Protein AF-A0A8S1VT69-F1 (afdb_monomer)

Structure (mmCIF, N/CA/C/O backbone):
data_AF-A0A8S1VT69-F1
#
_entry.id   AF-A0A8S1VT69-F1
#
loop_
_atom_site.group_PDB
_atom_site.id
_atom_site.type_symbol
_atom_site.label_atom_id
_atom_site.label_alt_id
_atom_site.label_comp_id
_atom_site.label_asym_id
_atom_site.label_entity_id
_atom_site.label_seq_id
_atom_site.pdbx_PDB_ins_code
_atom_site.Cartn_x
_atom_site.Cartn_y
_atom_site.Cartn_z
_atom_site.occupancy
_atom_site.B_iso_or_equiv
_atom_site.auth_seq_id
_atom_site.auth_comp_id
_atom_site.auth_asym_id
_atom_site.auth_atom_id
_atom_site.pdbx_PDB_model_num
ATOM 1 N N . MET A 1 1 ? -9.309 35.650 -23.465 1.00 49.53 1 MET A N 1
ATOM 2 C CA . MET A 1 1 ? -10.570 35.608 -22.697 1.00 49.53 1 MET A CA 1
ATOM 3 C C . MET A 1 1 ? -10.469 36.657 -21.612 1.00 49.53 1 MET A C 1
ATOM 5 O O . MET A 1 1 ? -9.577 36.572 -20.781 1.00 49.53 1 MET A O 1
ATOM 9 N N . GLN A 1 2 ? -11.273 37.707 -21.731 1.00 53.62 2 GLN A N 1
ATOM 10 C CA . GLN A 1 2 ? -11.258 38.875 -20.856 1.00 53.62 2 GLN A CA 1
ATOM 11 C C . GLN A 1 2 ? -11.990 38.485 -19.564 1.00 53.62 2 GLN A C 1
ATOM 13 O O . GLN A 1 2 ? -13.141 38.062 -19.629 1.00 53.62 2 GLN A O 1
ATOM 18 N N . SER A 1 3 ? -11.298 38.503 -18.423 1.00 68.88 3 SER A N 1
ATOM 19 C CA . SER A 1 3 ? -11.897 38.194 -17.122 1.00 68.88 3 SER A CA 1
ATOM 20 C C . SER A 1 3 ? -12.939 39.253 -16.775 1.00 68.88 3 SER A C 1
ATOM 22 O O . SER A 1 3 ? -12.642 40.445 -16.863 1.00 68.88 3 SER A O 1
ATOM 24 N N . ASP A 1 4 ? -14.138 38.812 -16.400 1.00 74.38 4 ASP A N 1
ATOM 25 C CA . ASP A 1 4 ? -15.255 39.676 -16.022 1.00 74.38 4 ASP A CA 1
ATOM 26 C C . ASP A 1 4 ? -14.852 40.607 -14.857 1.00 74.38 4 ASP A C 1
ATOM 28 O O . ASP A 1 4 ? -14.536 40.111 -13.770 1.00 74.38 4 ASP A O 1
ATOM 32 N N . PRO A 1 5 ? -14.838 41.941 -15.055 1.00 75.75 5 PRO A N 1
ATOM 33 C CA . PRO A 1 5 ? -14.415 42.899 -14.034 1.00 75.75 5 PRO A CA 1
ATOM 34 C C . PRO A 1 5 ? -15.350 42.964 -12.814 1.00 75.75 5 PRO A C 1
ATOM 36 O O . PRO A 1 5 ? -14.998 43.604 -11.820 1.00 75.75 5 PRO A O 1
ATOM 39 N N . TYR A 1 6 ? -16.509 42.297 -12.858 1.00 75.62 6 TYR A N 1
ATOM 40 C CA . TYR A 1 6 ? -17.492 42.277 -11.772 1.00 75.62 6 TYR A CA 1
ATOM 41 C C . TYR A 1 6 ? -17.544 40.956 -10.994 1.00 75.62 6 TYR A C 1
ATOM 43 O O . TYR A 1 6 ? -18.285 40.856 -10.016 1.00 75.62 6 TYR A O 1
ATOM 51 N N . ASN A 1 7 ? -16.717 39.967 -11.345 1.00 76.94 7 ASN A N 1
ATOM 52 C CA . ASN A 1 7 ? -16.632 38.710 -10.603 1.00 76.94 7 ASN A CA 1
ATOM 53 C C . ASN A 1 7 ? -15.674 38.831 -9.403 1.00 76.94 7 ASN A C 1
ATOM 55 O O . ASN A 1 7 ? -14.554 38.315 -9.419 1.00 76.94 7 ASN A O 1
ATOM 59 N N . TRP A 1 8 ? -16.102 39.562 -8.372 1.00 73.69 8 TRP A N 1
ATOM 60 C CA . TRP A 1 8 ? -15.349 39.695 -7.124 1.00 73.69 8 TRP A CA 1
ATOM 61 C C . TRP A 1 8 ? -15.726 38.557 -6.166 1.00 73.69 8 TRP A C 1
ATOM 63 O O . TRP A 1 8 ? -16.907 38.412 -5.837 1.00 73.69 8 TRP A O 1
ATOM 73 N N . PRO A 1 9 ? -14.762 37.746 -5.687 1.00 80.25 9 PRO A N 1
ATOM 74 C CA . PRO A 1 9 ? -15.046 36.750 -4.663 1.00 80.25 9 PRO A CA 1
ATOM 75 C C . PRO A 1 9 ? -15.514 37.447 -3.381 1.00 80.25 9 PRO A C 1
ATOM 77 O O . PRO A 1 9 ? -14.982 38.486 -2.988 1.00 80.25 9 PRO A O 1
ATOM 80 N N . PHE A 1 10 ? -16.524 36.871 -2.728 1.00 78.00 10 PHE A N 1
ATOM 81 C CA . PHE A 1 10 ? -17.069 37.409 -1.484 1.00 78.00 10 PHE A CA 1
ATOM 82 C C . PHE A 1 10 ? -15.959 37.457 -0.412 1.00 78.00 10 PHE A C 1
ATOM 84 O O . PHE A 1 10 ? -15.277 36.444 -0.228 1.00 78.00 10 PHE A O 1
ATOM 91 N N . PRO A 1 11 ? -15.746 38.592 0.284 1.00 78.38 11 PRO A N 1
ATOM 92 C CA . PRO A 1 11 ? -14.651 38.723 1.239 1.00 78.38 11 PRO A CA 1
ATOM 93 C C . PRO A 1 11 ? -14.808 37.720 2.382 1.00 78.38 11 PRO A C 1
ATOM 95 O O . PRO A 1 11 ? -15.898 37.547 2.940 1.00 78.38 11 PRO A O 1
ATOM 98 N N . ASN A 1 12 ? -13.710 37.062 2.750 1.00 73.00 12 ASN A N 1
ATOM 99 C CA . ASN A 1 12 ? -13.701 36.155 3.885 1.00 73.00 12 ASN A CA 1
ATOM 100 C C . ASN A 1 12 ? -13.681 36.951 5.193 1.00 73.00 12 ASN A C 1
ATOM 102 O O . ASN A 1 12 ? -13.249 38.099 5.257 1.00 73.00 12 ASN A O 1
ATOM 106 N N . ARG A 1 13 ? -14.103 36.318 6.292 1.00 61.75 13 ARG A N 1
ATOM 107 C CA . ARG A 1 13 ? -14.176 36.960 7.618 1.00 61.75 13 ARG A CA 1
ATOM 108 C C . ARG A 1 13 ? -12.842 37.570 8.090 1.00 61.75 13 ARG A C 1
ATOM 110 O O . ARG A 1 13 ? -12.859 38.482 8.908 1.00 61.75 13 ARG A O 1
ATOM 117 N N . ASN A 1 14 ? -11.715 37.077 7.574 1.00 66.81 14 ASN A N 1
ATOM 118 C CA . ASN A 1 14 ? -10.370 37.569 7.884 1.00 66.81 14 ASN A CA 1
ATOM 119 C C . ASN A 1 14 ? -9.983 38.838 7.102 1.00 66.81 14 ASN A C 1
ATOM 121 O O . ASN A 1 14 ? -9.060 39.527 7.523 1.00 66.81 14 ASN A O 1
ATOM 125 N N . ASP A 1 15 ? -10.688 39.158 6.013 1.00 70.44 15 ASP A N 1
ATOM 126 C CA . ASP A 1 15 ? -10.407 40.320 5.155 1.00 70.44 15 ASP A CA 1
ATOM 127 C C . ASP A 1 15 ? -11.040 41.614 5.711 1.00 70.44 15 ASP A C 1
ATOM 129 O O . ASP A 1 15 ? -10.711 42.721 5.291 1.00 70.44 15 ASP A O 1
ATOM 133 N N . LEU A 1 16 ? -11.943 41.491 6.693 1.00 69.31 16 LEU A N 1
ATOM 134 C CA . LEU A 1 16 ? -12.598 42.605 7.380 1.00 69.31 16 LEU A CA 1
ATOM 135 C C . LEU A 1 16 ? -11.858 42.929 8.688 1.00 69.31 16 LEU A C 1
ATOM 137 O O . LEU A 1 16 ? -11.901 42.169 9.655 1.00 69.31 16 LEU A O 1
ATOM 141 N N . MET A 1 17 ? -11.230 44.107 8.735 1.00 57.06 17 MET A N 1
ATOM 142 C CA . MET A 1 17 ? -10.296 44.577 9.779 1.00 57.06 17 MET A CA 1
ATOM 143 C C . MET A 1 17 ? -10.846 44.689 11.219 1.00 57.06 17 MET A C 1
ATOM 145 O O . MET A 1 17 ? -10.120 45.136 12.099 1.00 57.06 17 MET A O 1
ATOM 149 N N . ASN A 1 18 ? -12.091 44.292 11.504 1.00 55.59 18 ASN A N 1
ATOM 150 C CA . ASN A 1 18 ? -12.746 44.613 12.782 1.00 55.59 18 ASN A CA 1
ATOM 151 C C . ASN A 1 18 ? -13.389 43.443 13.545 1.00 55.59 18 ASN A C 1
ATOM 153 O O . ASN A 1 18 ? -14.049 43.681 14.553 1.00 55.59 18 ASN A O 1
ATOM 157 N N . LEU A 1 19 ? -13.216 42.183 13.121 1.00 51.88 19 LEU A N 1
ATOM 158 C CA . LEU A 1 19 ? -13.889 41.042 13.778 1.00 51.88 19 LEU A CA 1
ATOM 159 C C . LEU A 1 19 ? -12.962 39.905 14.238 1.00 51.88 19 LEU A C 1
ATOM 161 O O . LEU A 1 19 ? -13.448 38.886 14.729 1.00 51.88 19 LEU A O 1
ATOM 165 N N . SER A 1 20 ? -11.642 40.070 14.136 1.00 54.94 20 SER A N 1
ATOM 166 C CA . SER A 1 20 ? -10.654 39.064 14.558 1.00 54.94 20 SER A CA 1
ATOM 167 C C . SER A 1 20 ? -10.406 39.017 16.074 1.00 54.94 20 SER A C 1
ATOM 169 O O . SER A 1 20 ? -9.806 38.063 16.570 1.00 54.94 20 SER A O 1
ATOM 171 N N . THR A 1 21 ? -10.864 40.015 16.837 1.00 53.81 21 THR A N 1
ATOM 172 C CA . THR A 1 21 ? -10.503 40.172 18.259 1.00 53.81 21 THR A CA 1
ATOM 173 C C . THR A 1 21 ? -11.458 39.499 19.239 1.00 53.81 21 THR A C 1
ATOM 175 O O . THR A 1 21 ? -11.066 39.244 20.379 1.00 53.81 21 THR A O 1
ATOM 178 N N . ILE A 1 22 ? -12.671 39.119 18.826 1.00 54.84 22 ILE A N 1
ATOM 179 C CA . ILE A 1 22 ? -13.559 38.335 19.693 1.00 54.84 22 ILE A CA 1
ATOM 180 C C . ILE A 1 22 ? -13.190 36.862 19.533 1.00 54.84 22 ILE A C 1
ATOM 182 O O . ILE A 1 22 ? -13.802 36.111 18.772 1.00 54.84 22 ILE A O 1
ATOM 186 N N . LYS A 1 23 ? -12.153 36.436 2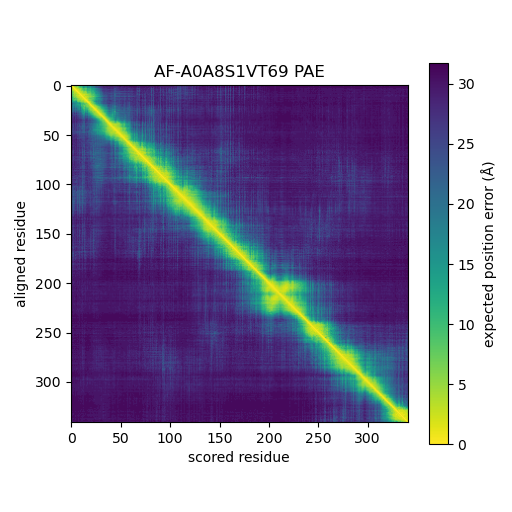0.260 1.00 56.31 23 LYS A N 1
ATOM 187 C CA . LYS A 1 23 ? -11.913 35.011 20.490 1.00 56.31 23 LYS A CA 1
ATOM 188 C C . LYS A 1 23 ? -13.195 34.447 21.102 1.00 56.31 23 LYS A C 1
ATOM 190 O O . LYS A 1 23 ? -13.594 34.885 22.179 1.00 56.31 23 LYS A O 1
ATOM 195 N N . ASN A 1 24 ? -13.826 33.481 20.434 1.00 56.91 24 ASN A N 1
ATOM 196 C CA . ASN A 1 24 ? -14.840 32.635 21.057 1.00 56.91 24 ASN A CA 1
ATOM 197 C C . ASN A 1 24 ? -14.152 31.879 22.199 1.00 56.91 24 ASN A C 1
ATOM 199 O O . ASN A 1 24 ? -13.629 30.781 22.009 1.00 56.91 24 ASN A O 1
ATOM 203 N N . GLN A 1 25 ? -14.094 32.489 23.381 1.00 58.78 25 GLN A N 1
ATOM 204 C CA . GLN A 1 25 ? -13.769 31.772 24.596 1.00 58.78 25 GLN A CA 1
ATOM 205 C C . GLN A 1 25 ? -14.898 30.764 24.769 1.00 58.78 25 GLN A C 1
ATOM 207 O O . GLN A 1 25 ? -16.045 31.143 25.012 1.00 58.78 25 GLN A O 1
ATOM 212 N N . LYS A 1 26 ? -14.593 29.478 24.571 1.00 49.69 26 LYS A N 1
ATOM 213 C CA . LYS A 1 26 ? -15.466 28.408 25.042 1.00 49.69 26 LYS A CA 1
ATOM 214 C C . LYS A 1 26 ? -15.621 28.643 26.539 1.00 49.69 26 LYS A C 1
ATOM 216 O O . LYS A 1 26 ? -14.689 28.398 27.296 1.00 49.69 26 LYS A O 1
ATOM 221 N N . ARG A 1 27 ? -16.759 29.203 26.948 1.00 51.38 27 ARG A N 1
ATOM 222 C CA . ARG A 1 27 ? -17.139 29.238 28.354 1.00 51.38 27 ARG A CA 1
ATOM 223 C C . ARG A 1 27 ? -17.420 27.794 28.719 1.00 51.38 27 ARG A C 1
ATOM 225 O O . ARG A 1 27 ? -18.430 27.232 28.304 1.00 51.38 27 ARG A O 1
ATOM 232 N N . GLU A 1 28 ? -16.472 27.171 29.397 1.00 46.59 28 GLU A N 1
ATOM 233 C CA . GLU A 1 28 ? -16.752 25.938 30.106 1.00 46.59 28 GLU A CA 1
ATOM 234 C C . GLU A 1 28 ? -17.804 26.296 31.156 1.00 46.59 28 GLU A C 1
ATOM 236 O O . GLU A 1 28 ? -17.577 27.146 32.017 1.00 46.59 28 GLU A O 1
ATOM 241 N N . PHE A 1 29 ? -19.003 25.730 31.026 1.00 48.06 29 PHE A N 1
ATOM 242 C CA . PHE A 1 29 ? -19.977 25.762 32.105 1.00 48.06 29 PHE A CA 1
ATOM 243 C C . PHE A 1 29 ? -19.403 24.895 33.222 1.00 48.06 29 PHE A C 1
ATOM 245 O O . PHE A 1 29 ? -19.555 23.675 33.220 1.00 48.06 29 PHE A O 1
ATOM 252 N N . ILE A 1 30 ? -18.673 25.526 34.138 1.00 45.22 30 ILE A N 1
ATOM 253 C CA . ILE A 1 30 ? -18.248 24.892 35.377 1.00 45.22 30 ILE A CA 1
ATOM 254 C C . ILE A 1 30 ? -19.516 24.755 36.218 1.00 45.22 30 ILE A C 1
ATOM 256 O O . ILE A 1 30 ? -19.990 25.716 36.822 1.00 45.22 30 ILE A O 1
ATOM 260 N N . TYR A 1 31 ? -20.108 23.564 36.204 1.00 48.59 31 TYR A N 1
ATOM 261 C CA . TYR A 1 31 ? -21.109 23.184 37.190 1.00 48.59 31 TYR A CA 1
ATOM 262 C C . TYR A 1 31 ? -20.384 22.955 38.517 1.00 48.59 31 TYR A C 1
ATOM 264 O O . TYR A 1 31 ? -20.009 21.833 38.854 1.00 48.59 31 TYR A O 1
ATOM 272 N N . ASP A 1 32 ? -20.150 24.034 39.263 1.00 49.72 32 ASP A N 1
ATOM 273 C CA . ASP A 1 32 ? -19.744 23.928 40.659 1.00 49.72 32 ASP A CA 1
ATOM 274 C C . ASP A 1 32 ? -20.925 23.336 41.442 1.00 49.72 32 ASP A C 1
ATOM 276 O O . ASP A 1 32 ? -21.882 24.030 41.786 1.00 49.72 32 ASP A O 1
ATOM 280 N N . ASN A 1 33 ? -20.847 22.038 41.749 1.00 51.94 33 ASN A N 1
ATOM 281 C CA . ASN A 1 33 ? -21.725 21.337 42.694 1.00 51.94 33 ASN A CA 1
ATOM 282 C C . ASN A 1 33 ? -21.449 21.782 44.145 1.00 51.94 33 ASN A C 1
ATOM 284 O O . ASN A 1 33 ? -21.290 20.962 45.049 1.00 51.94 33 ASN A O 1
ATOM 288 N N . ARG A 1 34 ? -21.358 23.090 44.394 1.00 55.81 34 ARG A N 1
ATOM 289 C CA . ARG A 1 34 ? -21.504 23.629 45.746 1.00 55.81 34 ARG A CA 1
ATOM 290 C C . ARG A 1 34 ? -22.994 23.758 45.997 1.00 55.81 34 ARG A C 1
ATOM 292 O O . ARG A 1 34 ? -23.717 24.206 45.114 1.00 55.81 34 ARG A O 1
ATOM 299 N N . ALA A 1 35 ? -23.448 23.334 47.172 1.00 55.41 35 ALA A N 1
ATOM 300 C CA . ALA A 1 35 ? -24.828 23.491 47.605 1.00 55.41 35 ALA A CA 1
ATOM 301 C C . ALA A 1 35 ? -25.246 24.961 47.435 1.00 55.41 35 ALA A C 1
ATOM 303 O O . ALA A 1 35 ? -24.900 25.814 48.250 1.00 55.41 35 ALA A O 1
ATOM 304 N N . GLN A 1 36 ? -25.931 25.260 46.331 1.00 52.91 36 GLN A N 1
ATOM 305 C CA . GLN A 1 36 ? -26.477 26.576 46.054 1.00 52.91 36 GLN A CA 1
ATOM 306 C C . GLN A 1 36 ? -27.591 26.779 47.074 1.00 52.91 36 GLN A C 1
ATOM 308 O O . GLN A 1 36 ? -28.691 26.245 46.933 1.00 52.91 36 GLN A O 1
ATOM 313 N N . SER A 1 37 ? -27.289 27.516 48.142 1.00 62.31 37 SER A N 1
ATOM 314 C CA . SER A 1 37 ? -28.333 28.176 48.912 1.00 62.31 37 SER A CA 1
ATOM 315 C C . SER A 1 37 ? -29.174 28.959 47.907 1.00 62.31 37 SER A C 1
ATOM 317 O O . SER A 1 37 ? -28.629 29.757 47.144 1.00 62.31 37 SER A O 1
ATOM 319 N N . THR A 1 38 ? -30.487 28.728 47.873 1.00 61.31 38 THR A N 1
ATOM 320 C CA . THR A 1 38 ? -31.406 29.316 46.878 1.00 61.31 38 THR A CA 1
ATOM 321 C C . THR A 1 38 ? -31.469 30.845 46.937 1.00 61.31 38 THR A C 1
ATOM 323 O O . THR A 1 38 ? -32.144 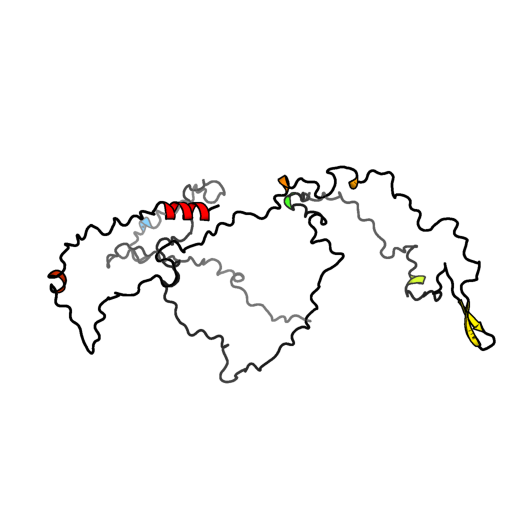31.456 46.116 1.00 61.31 38 THR A O 1
ATOM 326 N N . MET A 1 39 ? -30.766 31.460 47.893 1.00 67.25 39 MET A N 1
ATOM 327 C CA . MET A 1 39 ? -30.658 32.901 48.116 1.00 67.25 39 MET A CA 1
ATOM 328 C C . MET A 1 39 ? -29.248 33.466 47.877 1.00 67.25 39 MET A C 1
ATOM 330 O O . MET A 1 39 ? -29.012 34.635 48.177 1.00 67.25 39 MET A O 1
ATOM 334 N N . SER A 1 40 ? -28.302 32.677 47.353 1.00 68.69 40 SER A N 1
ATOM 335 C CA . SER A 1 40 ? -26.971 33.186 46.999 1.00 68.69 40 SER A CA 1
ATOM 336 C C . SER A 1 40 ? -26.977 33.864 45.627 1.00 68.69 40 SER A C 1
ATOM 338 O O . SER A 1 40 ? -27.510 33.341 44.651 1.00 68.69 40 SER A O 1
ATOM 340 N N . ILE A 1 41 ? -26.348 35.036 45.555 1.00 71.62 41 ILE A N 1
ATOM 341 C CA . ILE A 1 41 ? -26.203 35.844 44.335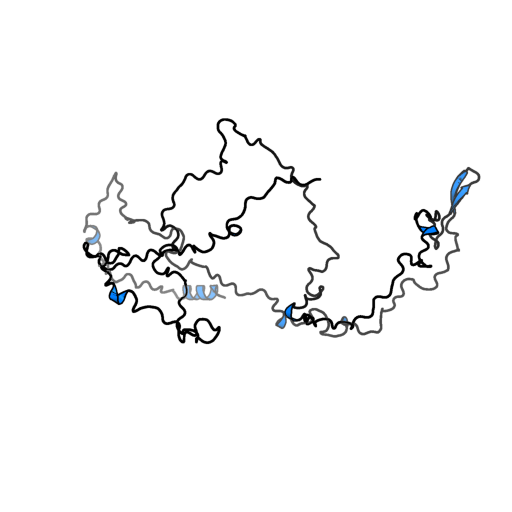 1.00 71.62 41 ILE A CA 1
ATOM 342 C C . ILE A 1 41 ? -24.836 35.565 43.663 1.00 71.62 41 ILE A C 1
ATOM 344 O O . ILE A 1 41 ? -24.529 36.096 42.599 1.00 71.62 41 ILE A O 1
ATOM 348 N N . GLU A 1 42 ? -24.009 34.692 44.254 1.00 72.00 42 GLU A N 1
ATOM 349 C CA . GLU A 1 42 ? -22.619 34.425 43.846 1.00 72.00 42 GLU A CA 1
ATOM 350 C C . GLU A 1 42 ? -22.474 33.867 42.418 1.00 72.00 42 GLU A C 1
ATOM 352 O O . GLU A 1 42 ? -21.420 34.024 41.807 1.00 72.00 42 GLU A O 1
ATOM 357 N N . GLY A 1 43 ? -23.525 33.257 41.859 1.00 65.06 43 GLY A N 1
ATOM 358 C CA . GLY A 1 43 ? -23.541 32.726 40.489 1.00 65.06 43 GLY A CA 1
ATOM 359 C C . GLY A 1 43 ? -23.937 33.727 39.396 1.00 65.06 43 GLY A C 1
ATOM 360 O O . GLY A 1 43 ? -23.931 33.366 38.219 1.00 65.06 43 GLY A O 1
ATOM 361 N N . ILE A 1 44 ? -24.304 34.965 39.748 1.00 71.38 44 ILE A N 1
ATOM 362 C CA . ILE A 1 44 ? -24.744 35.991 38.792 1.00 71.38 44 ILE A CA 1
ATOM 363 C C . ILE A 1 44 ? -23.667 37.075 38.708 1.00 71.38 44 ILE A C 1
ATOM 365 O O . ILE A 1 44 ? -23.520 37.910 39.606 1.00 71.38 44 ILE A O 1
ATOM 369 N N . ASP A 1 45 ? -22.905 37.068 37.613 1.00 61.06 45 ASP A N 1
ATOM 370 C CA . ASP A 1 45 ? -21.838 38.045 37.400 1.00 61.06 45 ASP A CA 1
ATOM 371 C C . ASP A 1 45 ? -22.396 39.480 37.424 1.00 61.06 45 ASP A C 1
ATOM 373 O O . ASP A 1 45 ? -23.331 39.824 36.701 1.00 61.06 45 ASP A O 1
ATOM 377 N N . GLY A 1 46 ? -21.840 40.313 38.306 1.00 69.25 46 GLY A N 1
ATOM 378 C CA . GLY A 1 46 ? -22.256 41.704 38.509 1.00 69.25 46 GLY A CA 1
ATOM 379 C C . GLY A 1 46 ? -23.380 41.940 39.526 1.00 69.25 46 GLY A C 1
ATOM 380 O O . GLY A 1 46 ? -23.611 43.095 39.872 1.00 69.25 46 GLY A O 1
ATOM 381 N N . ALA A 1 47 ? -24.034 40.899 40.049 1.00 75.00 47 ALA A N 1
ATOM 382 C CA . ALA A 1 47 ? -25.127 41.063 41.014 1.00 75.00 47 ALA A CA 1
ATOM 383 C C . ALA A 1 47 ? -24.657 41.144 42.482 1.00 75.00 47 ALA A C 1
ATOM 385 O O . ALA A 1 47 ? -25.387 41.640 43.340 1.00 75.00 47 ALA A O 1
ATOM 386 N N . ALA A 1 48 ? -23.422 40.723 42.780 1.00 73.31 48 ALA A N 1
ATOM 387 C CA . ALA A 1 48 ? -22.816 40.929 44.093 1.00 73.31 48 ALA A CA 1
ATOM 388 C C . ALA A 1 48 ? -22.392 42.404 44.289 1.00 73.31 48 ALA A C 1
ATOM 390 O O . ALA A 1 48 ? -21.793 42.994 43.381 1.00 73.31 48 ALA A O 1
ATOM 391 N N . PRO A 1 49 ? -22.638 43.014 45.466 1.00 72.25 49 PRO A N 1
ATOM 392 C CA . PRO A 1 49 ? -22.230 44.386 45.746 1.00 72.25 49 PRO A CA 1
ATOM 393 C C . PRO A 1 49 ? -20.700 44.496 45.756 1.00 72.25 49 PRO A C 1
ATOM 395 O O . PRO A 1 49 ? -20.024 44.079 46.694 1.00 72.25 49 PRO A O 1
ATOM 398 N N . LYS A 1 50 ? -20.133 45.078 44.695 1.00 66.00 50 LYS A N 1
ATOM 399 C CA . LYS A 1 50 ? -18.700 45.382 44.620 1.00 66.00 50 LYS A CA 1
ATOM 400 C C . LYS A 1 50 ? -18.443 46.706 45.338 1.00 66.00 50 LYS A C 1
ATOM 402 O O . LYS A 1 50 ? -18.923 47.759 44.918 1.00 66.00 50 LYS A O 1
A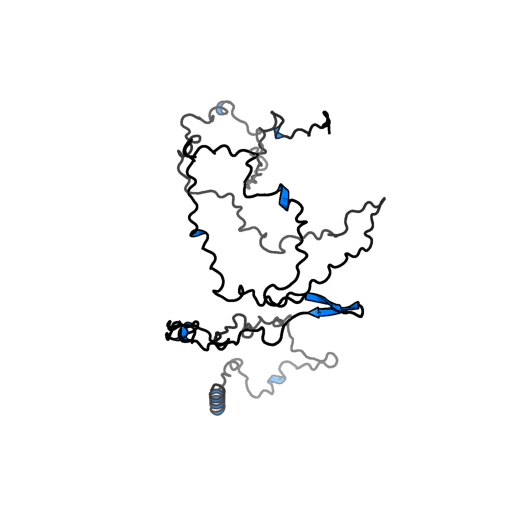TOM 407 N N . LEU A 1 51 ? -17.667 46.668 46.419 1.00 74.50 51 LEU A N 1
ATOM 408 C CA . LEU A 1 51 ? -17.198 47.873 47.099 1.00 74.50 51 LEU A CA 1
ATOM 409 C C . LEU A 1 51 ? -16.274 48.656 46.146 1.00 74.50 51 LEU A C 1
ATOM 411 O O . LEU A 1 51 ? -15.134 48.255 45.909 1.00 74.50 51 LEU A O 1
ATOM 415 N N . LYS A 1 52 ? -16.759 49.790 45.618 1.00 68.38 52 LYS A N 1
ATOM 416 C CA . LYS A 1 52 ? -16.032 50.678 44.685 1.00 68.38 52 LYS A CA 1
ATOM 417 C C . LYS A 1 52 ? -14.560 50.964 45.052 1.00 68.38 52 LYS A C 1
ATOM 419 O O . LYS A 1 52 ? -13.747 50.948 44.129 1.00 68.38 52 LYS A O 1
ATOM 424 N N . PRO A 1 53 ? -14.159 51.184 46.325 1.00 70.81 53 PRO A N 1
ATOM 425 C CA . PRO A 1 53 ? -12.749 51.446 46.640 1.00 70.81 53 PRO A CA 1
ATOM 426 C C . PRO A 1 53 ? -11.805 50.264 46.352 1.00 70.81 53 PRO A C 1
ATOM 428 O O . PRO A 1 53 ? -10.630 50.489 46.084 1.00 70.81 53 PRO A O 1
ATOM 431 N N . TYR A 1 54 ? -12.298 49.022 46.327 1.00 66.12 54 TYR A N 1
ATOM 432 C CA . TYR A 1 54 ? -11.482 47.830 46.048 1.00 66.12 54 TYR A CA 1
ATOM 433 C C . TYR A 1 54 ? -11.436 47.451 44.563 1.00 66.12 54 TYR A C 1
ATOM 435 O O . TYR A 1 54 ? -10.665 46.578 44.172 1.00 66.12 54 TYR A O 1
ATOM 443 N N . GLN A 1 55 ? -12.207 48.138 43.713 1.00 63.34 55 GLN A N 1
ATOM 444 C CA . GLN A 1 55 ? -12.288 47.869 42.273 1.00 63.34 55 GLN A CA 1
ATOM 445 C C . GLN A 1 55 ? -10.951 48.095 41.541 1.00 63.34 55 GLN A C 1
ATOM 447 O O . GLN A 1 55 ? -10.747 47.565 40.452 1.00 63.34 55 GLN A O 1
ATOM 452 N N . TYR A 1 56 ? -10.029 48.854 42.146 1.00 63.34 56 TYR A N 1
ATOM 453 C CA . TYR A 1 56 ? -8.760 49.258 41.534 1.00 63.34 56 TYR A CA 1
ATOM 454 C C . TYR A 1 56 ? -7.512 48.872 42.339 1.00 63.34 56 TYR A C 1
ATOM 456 O O . TYR A 1 56 ? -6.414 49.259 41.946 1.00 63.34 56 TYR A O 1
ATOM 464 N N . ILE A 1 57 ? -7.665 48.123 43.437 1.00 62.88 57 ILE A N 1
ATOM 465 C CA . ILE A 1 57 ? -6.542 47.689 44.288 1.00 62.88 57 ILE A CA 1
ATOM 466 C C . ILE A 1 57 ? -5.863 46.439 43.701 1.00 62.88 57 ILE A C 1
ATOM 468 O O . ILE A 1 57 ? -4.644 46.325 43.748 1.00 62.88 57 ILE A O 1
ATOM 472 N N . ASN A 1 58 ? -6.627 45.568 43.035 1.00 62.22 58 ASN A N 1
ATOM 473 C CA . ASN A 1 58 ? -6.120 44.359 42.376 1.00 62.22 58 ASN A CA 1
ATOM 474 C C . ASN A 1 58 ? -5.850 44.580 40.879 1.00 62.22 58 ASN A C 1
ATOM 476 O O . ASN A 1 58 ? -6.278 43.788 40.041 1.00 62.22 58 ASN A O 1
ATOM 480 N N . LYS A 1 59 ? -5.179 45.675 40.509 1.00 69.44 59 LYS A N 1
ATOM 481 C CA . LYS A 1 59 ? -4.605 45.755 39.159 1.00 69.44 59 LYS A CA 1
ATOM 482 C C . LYS A 1 59 ? -3.381 44.847 39.134 1.00 69.44 59 LYS A C 1
ATOM 484 O O . LYS A 1 59 ? -2.521 44.981 40.002 1.00 69.44 59 LYS A O 1
ATOM 489 N N . GLU A 1 60 ? -3.307 43.935 38.167 1.00 68.56 60 GLU A N 1
ATOM 490 C CA . GLU A 1 60 ? -2.091 43.148 37.953 1.00 68.56 60 GLU A CA 1
ATOM 491 C C . GLU A 1 60 ? -0.911 44.116 37.790 1.00 68.56 60 GLU A C 1
ATOM 493 O O . GLU A 1 60 ? -0.916 44.983 36.915 1.00 68.56 60 GLU A O 1
ATOM 498 N N . GLN A 1 61 ? 0.073 44.024 38.685 1.00 66.44 61 GLN A N 1
ATOM 499 C CA . GLN A 1 61 ? 1.311 44.775 38.542 1.00 66.44 61 GLN A CA 1
ATOM 500 C C . GLN A 1 61 ? 2.167 44.043 37.508 1.00 66.44 61 GLN A C 1
ATOM 502 O O . GLN A 1 61 ? 2.575 42.905 37.718 1.00 66.44 61 GLN A O 1
ATOM 507 N N . PHE A 1 62 ? 2.410 44.686 36.368 1.00 68.25 62 PHE A N 1
ATOM 508 C CA . PHE A 1 62 ? 3.253 44.142 35.295 1.00 68.25 62 PHE A CA 1
ATOM 509 C C . PHE A 1 62 ? 4.749 44.384 35.534 1.00 68.25 62 PHE A C 1
ATOM 511 O O . PHE A 1 62 ? 5.587 43.934 34.758 1.00 68.25 62 PHE A O 1
ATOM 518 N N . CYS A 1 63 ? 5.095 45.089 36.609 1.00 67.31 63 CYS A N 1
ATOM 519 C CA . CYS A 1 63 ? 6.474 45.299 37.015 1.00 67.31 63 CYS A CA 1
ATOM 520 C C . CYS A 1 63 ? 7.072 43.952 37.452 1.00 67.31 63 CYS A C 1
ATOM 522 O O . CYS A 1 63 ? 6.561 43.332 38.382 1.00 67.31 63 CYS A O 1
ATOM 524 N N . ASN A 1 64 ? 8.159 43.524 36.806 1.00 65.88 64 ASN A N 1
ATOM 525 C CA . ASN A 1 64 ? 8.906 42.291 37.099 1.00 65.88 64 ASN A CA 1
ATOM 526 C C . ASN A 1 64 ? 8.216 40.961 36.722 1.00 65.88 64 ASN A C 1
ATOM 528 O O . ASN A 1 64 ? 8.554 39.930 37.302 1.00 65.88 64 ASN A O 1
ATOM 532 N N . ARG A 1 65 ? 7.284 40.944 35.756 1.00 73.44 65 ARG A N 1
ATOM 533 C CA . ARG A 1 65 ? 6.887 39.679 35.107 1.00 73.44 65 ARG A CA 1
ATOM 534 C C . ARG A 1 65 ? 7.959 39.256 34.109 1.00 73.44 65 ARG A C 1
ATOM 536 O O . ARG A 1 65 ? 8.478 40.080 33.370 1.00 73.44 65 ARG A O 1
ATOM 543 N N . ASP A 1 66 ? 8.253 37.967 34.101 1.00 77.69 66 ASP A N 1
ATOM 544 C CA . ASP A 1 66 ? 9.192 37.298 33.201 1.00 77.69 66 ASP A CA 1
ATOM 545 C C . ASP A 1 66 ? 8.474 36.362 32.204 1.00 77.69 66 ASP A C 1
ATOM 547 O O . ASP A 1 66 ? 9.103 35.591 31.479 1.00 77.69 66 ASP A O 1
ATOM 551 N N . ASP A 1 67 ? 7.137 36.419 32.188 1.00 74.94 67 ASP A N 1
ATOM 552 C CA . ASP A 1 67 ? 6.210 35.606 31.389 1.00 74.94 67 ASP A CA 1
ATOM 553 C C . ASP A 1 67 ? 6.372 35.798 29.872 1.00 74.94 67 ASP A C 1
ATOM 555 O O . ASP A 1 67 ? 5.993 34.917 29.099 1.00 74.94 67 ASP A O 1
ATOM 559 N N . ASP A 1 68 ? 6.886 36.950 29.450 1.00 73.25 68 ASP A N 1
ATOM 560 C CA . ASP A 1 68 ? 7.059 37.378 28.062 1.00 73.25 68 ASP A CA 1
ATOM 561 C C . ASP A 1 68 ? 8.446 37.046 27.487 1.00 73.25 68 ASP A C 1
ATOM 563 O O . ASP A 1 68 ? 8.642 37.123 26.272 1.00 73.25 68 ASP A O 1
ATOM 567 N N . ILE A 1 69 ? 9.393 36.617 28.327 1.00 78.25 69 ILE A N 1
ATOM 568 C CA . ILE A 1 69 ? 10.739 36.228 27.906 1.00 78.25 69 ILE A CA 1
ATOM 569 C C . ILE A 1 69 ? 10.804 34.694 27.782 1.00 78.25 69 ILE A C 1
ATOM 571 O O . ILE A 1 69 ? 10.685 33.970 28.779 1.00 78.25 69 ILE A O 1
ATOM 575 N N . PRO A 1 70 ? 11.004 34.148 26.568 1.00 75.75 70 PRO A N 1
ATOM 576 C CA . PRO A 1 70 ? 11.043 32.706 26.366 1.00 75.75 70 PRO A CA 1
ATOM 577 C C . PRO A 1 70 ? 12.237 32.084 27.102 1.00 75.75 70 PRO A C 1
ATOM 579 O O . PRO A 1 70 ? 13.388 32.415 26.836 1.00 75.75 70 PRO A O 1
ATOM 582 N N . GLY A 1 71 ? 11.959 31.134 28.000 1.00 80.25 71 GLY A N 1
ATOM 583 C CA . GLY A 1 71 ? 12.979 30.364 28.724 1.00 80.25 71 GLY A C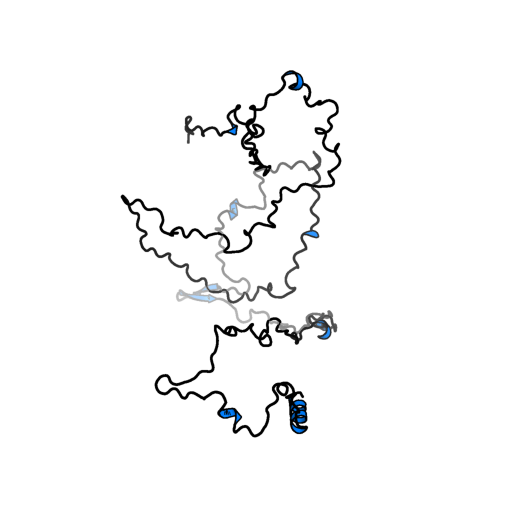A 1
ATOM 584 C C . GLY A 1 71 ? 13.277 30.833 30.151 1.00 80.25 71 GLY A C 1
ATOM 585 O O . GLY A 1 71 ? 14.005 30.133 30.850 1.00 80.25 71 GLY A O 1
ATOM 586 N N . THR A 1 72 ? 12.692 31.942 30.615 1.00 84.31 72 THR A N 1
ATOM 587 C CA . THR A 1 72 ? 12.934 32.454 31.979 1.00 84.31 72 THR A CA 1
ATOM 588 C C . THR A 1 72 ? 12.243 31.617 33.054 1.00 84.31 72 THR A C 1
ATOM 590 O O . THR A 1 72 ? 12.784 31.414 34.140 1.00 84.31 72 THR A O 1
ATOM 593 N N . LYS A 1 73 ? 11.082 31.032 32.732 1.00 77.31 73 LYS A N 1
ATOM 594 C CA . LYS A 1 73 ? 10.341 30.169 33.658 1.00 77.31 73 LYS A CA 1
ATOM 595 C C . LYS A 1 73 ? 10.800 28.719 33.579 1.00 77.31 73 LYS A C 1
ATOM 597 O O . LYS A 1 73 ? 10.840 28.113 32.506 1.00 77.31 73 LYS A O 1
ATOM 602 N N . SER A 1 74 ? 11.072 28.129 34.741 1.00 80.88 74 SER A N 1
ATOM 603 C CA . SER A 1 74 ? 11.298 26.691 34.860 1.00 80.88 74 SER A CA 1
ATOM 604 C C . SER A 1 74 ? 10.037 25.915 34.462 1.00 80.88 74 SER A C 1
ATOM 606 O O . SER A 1 74 ? 8.903 26.372 34.623 1.00 80.88 74 SER A O 1
ATOM 608 N N . ARG A 1 75 ? 10.219 24.717 33.895 1.00 75.81 75 ARG A N 1
ATOM 609 C CA . ARG A 1 75 ? 9.081 23.872 33.507 1.00 75.81 75 ARG A CA 1
ATOM 610 C C . ARG A 1 75 ? 8.358 23.407 34.780 1.00 75.81 75 ARG A C 1
ATOM 612 O O . ARG A 1 75 ? 9.029 22.858 35.654 1.00 75.81 75 ARG A O 1
ATOM 619 N N . PRO A 1 76 ? 7.024 23.555 34.888 1.00 77.06 76 PRO A N 1
ATOM 620 C CA . PRO A 1 76 ? 6.294 23.074 36.054 1.00 77.06 76 PRO A CA 1
ATOM 621 C C . PRO A 1 76 ? 6.445 21.553 36.185 1.00 77.06 76 PRO A C 1
ATOM 623 O O . PRO A 1 76 ? 6.394 20.827 35.186 1.00 77.06 76 PRO A O 1
ATOM 626 N N . LEU A 1 77 ? 6.632 21.079 37.422 1.00 83.88 77 LEU A N 1
ATOM 627 C CA . LEU A 1 77 ? 6.805 19.656 37.739 1.00 83.88 77 LEU A CA 1
ATOM 628 C C . LEU A 1 77 ? 5.572 18.837 37.329 1.00 83.88 77 LEU A C 1
ATOM 630 O O . LEU A 1 77 ? 5.694 17.761 36.748 1.00 83.88 77 LEU A O 1
ATOM 634 N N . ILE A 1 78 ? 4.384 19.382 37.596 1.00 80.00 78 ILE A N 1
ATOM 635 C CA . ILE A 1 78 ? 3.100 18.775 37.254 1.00 80.00 78 ILE A CA 1
ATOM 636 C C . ILE A 1 78 ? 2.618 19.400 35.948 1.00 80.00 78 ILE A C 1
ATOM 638 O O . ILE A 1 78 ? 2.321 20.593 35.880 1.00 80.00 78 ILE A O 1
ATOM 642 N N . ARG A 1 79 ? 2.550 18.589 34.892 1.00 79.06 79 ARG A N 1
ATOM 643 C CA . ARG A 1 79 ? 1.974 18.998 33.610 1.00 79.06 79 ARG A CA 1
ATOM 644 C C . ARG A 1 79 ? 0.509 18.602 33.598 1.00 79.06 79 ARG A C 1
ATOM 646 O O . ARG A 1 79 ? 0.201 17.421 33.465 1.00 79.06 79 ARG A O 1
ATOM 653 N N . TYR A 1 80 ? -0.382 19.578 33.711 1.00 75.31 80 TYR A N 1
ATOM 654 C CA . TYR A 1 80 ? -1.797 19.349 33.450 1.00 75.31 80 TYR A CA 1
ATOM 655 C C . TYR A 1 80 ? -1.955 18.972 31.977 1.00 75.31 80 TYR A C 1
ATOM 657 O O . TYR A 1 80 ? -1.662 19.761 31.079 1.00 75.31 80 TYR A O 1
ATOM 665 N N . THR A 1 81 ? -2.337 17.727 31.715 1.00 77.00 81 THR A N 1
ATOM 666 C CA . THR A 1 81 ? -2.705 17.293 30.371 1.00 77.00 81 THR A CA 1
ATOM 667 C C . THR A 1 81 ? -4.189 17.561 30.177 1.00 77.00 81 THR A C 1
ATOM 669 O O . THR A 1 81 ? -4.978 17.122 31.007 1.00 77.00 81 THR A O 1
ATOM 672 N N . ASN A 1 82 ? -4.585 18.170 29.058 1.00 77.00 82 ASN A N 1
ATOM 673 C CA . ASN A 1 82 ? -5.993 18.298 28.646 1.00 77.00 82 ASN A CA 1
ATOM 674 C C . ASN A 1 82 ? -6.597 16.948 28.198 1.00 77.00 82 ASN A C 1
ATOM 676 O O . ASN A 1 82 ? -7.335 16.876 27.216 1.00 77.00 82 ASN A O 1
ATOM 680 N N . ARG A 1 83 ? -6.229 15.847 28.858 1.00 79.31 83 ARG A N 1
ATOM 681 C CA . ARG A 1 83 ? -6.828 14.535 28.639 1.00 79.31 83 ARG A CA 1
ATOM 682 C C . ARG A 1 83 ? -8.071 14.468 29.519 1.00 79.31 83 ARG A C 1
ATOM 684 O O . ARG A 1 83 ? -7.963 14.658 30.725 1.00 79.31 83 ARG A O 1
ATOM 691 N N . SER A 1 84 ? -9.227 14.219 28.911 1.00 77.81 84 SER A N 1
ATOM 692 C CA . SER A 1 84 ? -10.460 13.992 29.661 1.00 77.81 84 SER A CA 1
ATOM 693 C C . SER A 1 84 ? -10.312 12.751 30.543 1.00 77.81 84 SER A C 1
ATOM 695 O O . SER A 1 84 ? -9.753 11.737 30.111 1.00 77.81 84 SER A O 1
ATOM 697 N N . ASP A 1 85 ? -10.786 12.842 31.783 1.00 79.69 85 ASP A N 1
ATOM 698 C CA . ASP A 1 85 ? -10.881 11.684 32.662 1.00 79.69 85 ASP A CA 1
ATOM 699 C C . ASP A 1 85 ? -12.110 10.860 32.266 1.00 79.69 85 ASP A C 1
ATOM 701 O O . ASP A 1 85 ? -13.252 11.283 32.445 1.00 79.69 85 ASP A O 1
ATOM 705 N N . ASN A 1 86 ? -11.859 9.697 31.671 1.00 81.31 86 ASN A N 1
ATOM 706 C CA . ASN A 1 86 ? -12.901 8.795 31.193 1.00 81.31 86 ASN A CA 1
ATOM 707 C C . ASN A 1 86 ? -13.082 7.581 32.125 1.00 81.31 86 ASN A C 1
ATOM 709 O O . ASN A 1 86 ? -13.769 6.643 31.739 1.00 81.31 86 ASN A O 1
ATOM 713 N N . GLN A 1 87 ? -12.489 7.561 33.331 1.00 82.44 87 GLN A N 1
ATOM 714 C CA . GLN A 1 87 ? -12.535 6.392 34.231 1.00 82.44 87 GLN A CA 1
ATOM 715 C C . GLN A 1 87 ? -13.952 5.988 34.672 1.00 82.44 87 GLN A C 1
ATOM 717 O O . GLN A 1 87 ? -14.185 4.824 34.984 1.00 82.44 87 GLN A O 1
ATOM 722 N N . LEU A 1 88 ? -14.893 6.936 34.694 1.00 83.56 88 LEU A N 1
ATOM 723 C CA . LEU A 1 88 ? -16.296 6.715 35.073 1.00 83.56 88 LEU A CA 1
ATOM 724 C C . LEU A 1 88 ? -17.265 6.807 33.880 1.00 83.56 88 LEU A C 1
ATOM 726 O O . LEU A 1 88 ? -18.481 6.770 34.067 1.00 83.56 88 LEU A O 1
ATOM 730 N N . MET A 1 89 ? -16.751 6.966 32.657 1.00 83.62 89 MET A N 1
ATOM 731 C CA . MET A 1 89 ? -17.568 7.017 31.444 1.00 83.62 89 MET A CA 1
ATOM 732 C C . MET A 1 89 ? -17.842 5.592 30.955 1.00 83.62 89 MET A C 1
ATOM 734 O O . MET A 1 89 ? -16.951 4.758 30.934 1.00 83.62 89 MET A O 1
ATOM 738 N N . ILE A 1 90 ? -19.070 5.328 30.513 1.00 86.81 90 ILE A N 1
ATOM 739 C CA . ILE A 1 90 ? -19.510 4.023 29.975 1.00 86.81 90 ILE A CA 1
ATOM 740 C C . ILE A 1 90 ? -19.364 3.934 28.447 1.00 86.81 90 ILE A C 1
ATOM 742 O O . ILE A 1 90 ? -20.029 3.127 27.793 1.00 86.81 90 ILE A O 1
ATOM 746 N N . ASP A 1 91 ? -18.549 4.821 27.874 1.00 79.31 91 ASP A N 1
ATOM 747 C CA . ASP A 1 91 ? -18.432 5.071 26.433 1.00 79.31 91 ASP A CA 1
ATOM 748 C C . ASP A 1 91 ? -17.638 3.987 25.696 1.00 79.31 91 ASP A C 1
ATOM 750 O O . ASP A 1 91 ? -17.796 3.804 24.489 1.00 79.31 91 ASP A O 1
ATOM 754 N N . ASP A 1 92 ? -16.800 3.260 26.427 1.00 79.69 92 ASP A N 1
ATOM 755 C CA . ASP A 1 92 ? -16.001 2.124 25.979 1.00 79.69 92 ASP A CA 1
ATOM 756 C C . ASP A 1 92 ? -16.788 0.799 25.962 1.00 79.69 92 ASP A C 1
ATOM 758 O O . ASP A 1 92 ? -16.386 -0.158 25.296 1.00 79.69 92 ASP A O 1
ATOM 762 N N . ILE A 1 93 ? -17.942 0.738 26.632 1.00 82.38 93 ILE A N 1
ATOM 763 C CA . ILE A 1 93 ? -18.792 -0.452 26.667 1.00 82.38 93 ILE A CA 1
ATOM 764 C C . ILE A 1 93 ? -19.807 -0.386 25.520 1.00 82.38 93 ILE A C 1
ATOM 766 O O . ILE A 1 93 ? -20.782 0.368 25.532 1.00 82.38 93 ILE A O 1
ATOM 770 N N . LYS A 1 94 ? -19.614 -1.230 24.504 1.00 81.75 94 LYS A N 1
ATOM 771 C CA . LYS A 1 94 ? -20.536 -1.314 23.363 1.00 81.75 94 LYS A CA 1
ATOM 772 C C . LYS A 1 94 ? -21.948 -1.703 23.829 1.00 81.75 94 LYS A C 1
ATOM 774 O O . LYS A 1 94 ? -22.147 -2.783 24.372 1.00 81.75 94 LYS A O 1
ATOM 779 N N . GLY A 1 95 ? -22.934 -0.855 23.531 1.00 83.06 95 GLY A N 1
ATOM 780 C CA . GLY A 1 95 ? -24.358 -1.122 23.785 1.00 83.06 95 GLY A CA 1
ATOM 781 C C . GLY A 1 95 ? -24.934 -0.500 25.062 1.00 83.06 95 GLY A C 1
ATOM 782 O O . GLY A 1 95 ? -26.125 -0.654 25.306 1.00 83.06 95 GLY A O 1
ATOM 783 N N . THR A 1 96 ? -24.138 0.228 25.850 1.00 85.88 96 THR A N 1
ATOM 784 C CA . THR A 1 96 ? -24.623 0.969 27.034 1.00 85.88 96 THR A CA 1
ATOM 785 C C . THR A 1 96 ? -25.421 2.216 26.674 1.00 85.88 96 THR A C 1
ATOM 787 O O . THR A 1 96 ? -26.341 2.598 27.394 1.00 85.88 96 THR A O 1
ATOM 790 N N . ARG A 1 97 ? -25.091 2.854 25.545 1.00 79.81 97 ARG A N 1
ATOM 791 C CA . ARG A 1 97 ? -25.840 3.997 25.020 1.00 79.81 97 ARG A CA 1
ATOM 792 C C . ARG A 1 97 ? -27.019 3.514 24.169 1.00 79.81 97 ARG A C 1
ATOM 794 O O . ARG A 1 97 ? -26.828 2.619 23.339 1.00 79.81 97 ARG A O 1
ATOM 801 N N . PRO A 1 98 ? -28.212 4.123 24.305 1.00 80.94 98 PRO A N 1
ATOM 802 C CA . PRO A 1 98 ? -29.345 3.800 23.451 1.00 80.94 98 PRO A CA 1
ATOM 803 C C . PRO A 1 98 ? -28.975 4.090 21.995 1.00 80.94 98 PRO A C 1
ATOM 805 O O . PRO A 1 98 ? -28.709 5.232 21.611 1.00 80.94 98 PRO A O 1
ATOM 808 N N . GLN A 1 99 ? -28.945 3.046 21.171 1.00 74.50 99 GLN A N 1
ATOM 809 C CA . GLN A 1 99 ? -28.834 3.214 19.731 1.00 74.50 99 GLN A CA 1
ATOM 810 C C . GLN A 1 99 ? -30.177 3.731 19.238 1.00 74.50 99 GLN A C 1
ATOM 812 O O . GLN A 1 99 ? -31.164 3.000 19.212 1.00 74.50 99 GLN A O 1
ATOM 817 N N . ILE A 1 100 ? -30.237 5.011 18.880 1.00 78.62 100 ILE A N 1
ATOM 818 C CA . ILE A 1 100 ? -31.422 5.550 18.227 1.00 78.62 100 ILE A CA 1
ATOM 819 C C . ILE A 1 100 ? -31.579 4.803 16.895 1.00 78.62 100 ILE A C 1
ATOM 821 O O . ILE A 1 100 ? -30.833 5.056 15.947 1.00 78.62 100 ILE A O 1
ATOM 825 N N . CYS A 1 101 ? -32.560 3.900 16.818 1.00 72.75 101 CYS A N 1
ATOM 826 C CA . CYS A 1 101 ? -33.017 3.267 15.582 1.00 72.75 101 CYS A CA 1
ATOM 827 C C . CYS A 1 101 ? -33.742 4.304 14.714 1.00 72.75 101 CYS A C 1
ATOM 829 O O . CYS A 1 101 ? -34.954 4.252 14.520 1.00 72.75 101 CYS A O 1
ATOM 831 N N . LYS A 1 102 ? -33.008 5.299 14.213 1.00 77.81 102 LYS A N 1
ATOM 832 C CA . LYS A 1 102 ? -33.499 6.152 13.132 1.00 77.81 102 LYS A CA 1
ATOM 833 C C . LYS A 1 102 ? -33.657 5.271 11.900 1.00 77.81 102 LYS A C 1
ATOM 835 O O . LYS A 1 102 ? -32.789 4.450 11.613 1.00 77.81 102 LYS A O 1
ATOM 840 N N . PHE A 1 103 ? -34.757 5.450 11.179 1.00 77.56 103 PHE A N 1
ATOM 841 C CA . PHE A 1 103 ? -34.957 4.840 9.872 1.00 77.56 103 PHE A CA 1
ATOM 842 C C . PHE A 1 103 ? -33.834 5.309 8.938 1.00 77.56 103 PHE A C 1
ATOM 844 O O . PHE A 1 103 ? -33.838 6.438 8.453 1.00 77.56 103 PHE A O 1
ATOM 851 N N . GLN A 1 104 ? -32.819 4.465 8.762 1.00 76.69 104 GLN A N 1
ATOM 852 C CA . GLN A 1 104 ? -31.726 4.694 7.830 1.00 76.69 104 GLN A CA 1
ATOM 853 C C . GLN A 1 104 ? -32.132 4.065 6.504 1.00 76.69 104 GLN A C 1
ATOM 855 O O . GLN A 1 104 ? -32.285 2.848 6.410 1.00 76.69 104 GLN A O 1
ATOM 860 N N . THR A 1 105 ? -32.337 4.890 5.480 1.00 81.50 105 THR A N 1
ATOM 861 C CA . THR A 1 105 ? -32.536 4.389 4.119 1.00 81.50 105 THR A CA 1
ATOM 862 C C . THR A 1 105 ? -31.372 4.782 3.246 1.00 81.50 105 THR A C 1
ATOM 864 O O . THR A 1 105 ? -30.891 5.907 3.315 1.00 81.50 105 THR A O 1
ATOM 867 N N . ASN A 1 106 ? -30.986 3.870 2.361 1.00 80.94 106 ASN A N 1
ATOM 868 C CA . ASN A 1 106 ? -30.057 4.160 1.272 1.00 80.94 106 ASN A CA 1
ATOM 869 C C . ASN A 1 106 ? -30.772 4.822 0.078 1.00 80.94 106 ASN A C 1
ATOM 871 O O . ASN A 1 106 ? -30.193 4.944 -1.003 1.00 80.94 106 ASN A O 1
ATOM 875 N N . ARG A 1 107 ? -32.053 5.194 0.238 1.00 77.06 107 ARG A N 1
ATOM 876 C CA . ARG A 1 107 ? -32.814 5.902 -0.790 1.00 77.06 107 ARG A CA 1
ATOM 877 C C . ARG A 1 107 ? -32.300 7.334 -0.819 1.00 77.06 107 ARG A C 1
ATOM 879 O O . ARG A 1 107 ? -32.293 8.010 0.205 1.00 77.06 107 ARG A O 1
ATOM 886 N N . GLN A 1 108 ? -31.847 7.772 -1.986 1.00 78.75 108 GLN A N 1
ATOM 887 C CA . GLN A 1 108 ? -31.500 9.173 -2.182 1.00 78.75 108 GLN A CA 1
ATOM 888 C C . GLN A 1 108 ? -32.772 10.022 -2.020 1.00 78.75 108 GLN A C 1
ATOM 890 O O . GLN A 1 108 ? -33.848 9.549 -2.404 1.00 78.75 108 GLN A O 1
ATOM 895 N N . PRO A 1 109 ? -32.682 11.234 -1.450 1.00 80.94 109 PRO A N 1
ATOM 896 C CA . PRO A 1 109 ? -33.783 12.188 -1.488 1.00 80.94 109 PRO A CA 1
ATOM 897 C C . PRO A 1 109 ? -34.198 12.414 -2.947 1.00 80.94 109 PRO A C 1
ATOM 899 O O . PRO A 1 109 ? -33.350 12.723 -3.782 1.00 80.94 109 PRO A O 1
ATOM 902 N N . ILE A 1 110 ? -35.475 12.203 -3.263 1.00 84.38 110 ILE A N 1
ATOM 903 C CA . ILE A 1 110 ? -36.037 12.397 -4.604 1.00 84.38 110 ILE A CA 1
ATOM 904 C C . ILE A 1 110 ? -37.180 13.398 -4.482 1.00 84.38 110 ILE A C 1
ATOM 906 O O . ILE A 1 110 ? -37.999 13.281 -3.568 1.00 84.38 110 ILE A O 1
ATOM 910 N N . ASP A 1 111 ? -37.214 14.367 -5.393 1.00 85.56 111 ASP A N 1
ATOM 911 C CA . ASP A 1 111 ? -38.331 15.295 -5.522 1.00 85.56 111 ASP A CA 1
ATOM 912 C C . ASP A 1 111 ? -39.581 14.523 -5.988 1.00 85.56 111 ASP A C 1
ATOM 914 O O . ASP A 1 111 ? -39.538 13.873 -7.037 1.00 85.56 111 ASP A O 1
ATOM 918 N N . PRO A 1 112 ? -40.689 14.529 -5.223 1.00 84.00 112 PRO A N 1
ATOM 919 C CA . PRO A 1 112 ? -41.913 13.845 -5.626 1.00 84.00 112 PRO A CA 1
ATOM 920 C C . PRO A 1 112 ? -42.575 14.454 -6.870 1.00 84.00 112 PRO A C 1
ATOM 922 O O . PRO A 1 112 ? -43.364 13.760 -7.510 1.00 84.00 112 PRO A O 1
ATOM 925 N N . LEU A 1 113 ? -42.289 15.717 -7.207 1.00 88.88 113 LEU A N 1
ATOM 926 C CA . LEU A 1 113 ? -42.834 16.374 -8.398 1.00 88.88 113 LEU A CA 1
ATOM 927 C C . LEU A 1 113 ? -42.082 15.962 -9.670 1.00 88.88 113 LEU A C 1
ATOM 929 O O . LEU A 1 113 ? -42.693 15.865 -10.732 1.00 88.88 113 LEU A O 1
ATOM 933 N N . GLU A 1 114 ? -40.788 15.655 -9.551 1.00 88.06 114 GLU A N 1
ATOM 934 C CA . GLU A 1 114 ? -39.919 15.263 -10.665 1.00 88.06 114 GLU A CA 1
ATOM 935 C C . GLU A 1 114 ? -39.013 14.075 -10.278 1.00 88.06 114 GLU A C 1
ATOM 937 O O . GLU A 1 114 ? -37.808 14.231 -10.050 1.00 88.06 114 GLU A O 1
ATOM 942 N N . PRO A 1 115 ? -39.560 12.846 -10.177 1.00 86.94 115 PRO A N 1
ATOM 943 C CA . PRO A 1 115 ? -38.772 11.704 -9.744 1.00 86.94 115 PRO A CA 1
ATOM 944 C C . PRO A 1 115 ? -37.784 11.239 -10.823 1.00 86.94 115 PRO A C 1
ATOM 946 O O . PRO A 1 115 ? -38.171 10.789 -11.902 1.00 86.94 115 PRO A O 1
ATOM 949 N N . ILE A 1 116 ? -36.488 11.256 -10.499 1.00 85.06 116 ILE A N 1
ATOM 950 C CA . ILE A 1 116 ? -35.428 10.705 -11.356 1.00 85.06 116 ILE A CA 1
ATOM 951 C C . ILE A 1 116 ? -35.215 9.227 -11.004 1.00 85.06 116 ILE A C 1
ATOM 953 O O . ILE A 1 116 ? -34.537 8.881 -10.031 1.00 85.06 116 ILE A O 1
ATOM 957 N N . TYR A 1 117 ? -35.805 8.334 -11.797 1.00 85.06 117 TYR A N 1
ATOM 958 C CA . TYR A 1 117 ? -35.647 6.890 -11.626 1.00 85.06 117 TYR A CA 1
ATOM 959 C C . TYR A 1 117 ? -34.293 6.400 -12.156 1.00 85.06 117 TYR A C 1
ATOM 961 O O . TYR A 1 117 ? -33.874 6.745 -13.260 1.00 85.06 117 TYR A O 1
ATOM 969 N N . LYS A 1 118 ? -33.619 5.532 -11.392 1.00 81.81 118 LYS A N 1
ATOM 970 C CA . LYS A 1 118 ? -32.433 4.812 -11.874 1.00 81.81 118 LYS A CA 1
ATOM 971 C C . LYS A 1 118 ? -32.872 3.690 -12.812 1.00 81.81 118 LYS A C 1
ATOM 973 O O . LYS A 1 118 ? -33.513 2.736 -12.375 1.00 81.81 118 LYS A O 1
ATOM 978 N N . ILE A 1 119 ? -32.520 3.812 -14.085 1.00 88.00 119 ILE A N 1
ATOM 979 C CA . ILE A 1 119 ? -32.742 2.778 -15.099 1.00 88.00 119 ILE A CA 1
ATOM 980 C C . ILE A 1 119 ? -31.710 1.658 -14.873 1.00 88.00 119 ILE A C 1
ATOM 982 O O . ILE A 1 119 ? -30.573 1.963 -14.501 1.00 88.00 119 ILE A O 1
ATOM 986 N N . PRO A 1 120 ? -32.061 0.373 -15.063 1.00 87.75 120 PRO A N 1
ATOM 987 C CA . PRO A 1 120 ? -31.077 -0.702 -15.054 1.00 87.75 120 PRO A CA 1
ATOM 988 C C . PRO A 1 120 ? -30.021 -0.455 -16.139 1.00 87.75 120 PRO A C 1
ATOM 990 O O . PRO A 1 120 ? -30.316 -0.490 -17.331 1.00 87.75 120 PRO A O 1
ATOM 993 N N . SER A 1 121 ? -28.787 -0.204 -15.714 1.00 92.25 121 SER A N 1
ATOM 994 C CA . SER A 1 121 ? -27.609 -0.117 -16.572 1.00 92.25 121 SER A CA 1
ATOM 995 C C . SER A 1 121 ? -26.679 -1.281 -16.257 1.00 92.25 121 SER A C 1
ATOM 997 O O . SER A 1 121 ? -26.560 -1.683 -15.099 1.00 92.25 121 SER A O 1
ATOM 999 N N . TYR A 1 122 ? -26.002 -1.808 -17.272 1.00 90.75 122 TYR A N 1
ATOM 1000 C CA . TYR A 1 122 ? -24.907 -2.749 -17.073 1.00 90.75 122 TYR A CA 1
ATOM 1001 C C . TYR A 1 122 ? -23.612 -2.080 -17.529 1.00 90.75 122 TYR A C 1
ATOM 1003 O O . TYR A 1 122 ? -23.575 -1.441 -18.580 1.00 90.75 122 TYR A O 1
ATOM 1011 N N . GLU A 1 123 ? -22.565 -2.198 -16.720 1.00 89.38 123 GLU A N 1
ATOM 1012 C CA . GLU A 1 123 ? -21.217 -1.837 -17.141 1.00 89.38 123 GLU A CA 1
ATOM 1013 C C . GLU A 1 123 ? -20.614 -3.045 -17.853 1.00 89.38 123 GLU A C 1
ATOM 1015 O O . GLU A 1 123 ? -20.673 -4.173 -17.354 1.00 89.38 123 GLU A O 1
ATOM 1020 N N . GLN A 1 124 ? -20.072 -2.826 -19.051 1.00 89.06 124 GLN A N 1
ATOM 1021 C CA . GLN A 1 124 ? -19.364 -3.872 -19.770 1.00 89.06 124 GLN A CA 1
ATOM 1022 C C . GLN A 1 124 ? -18.148 -4.290 -18.946 1.00 89.06 124 GLN A C 1
ATOM 1024 O O . GLN A 1 124 ? -17.243 -3.490 -18.725 1.00 89.06 124 GLN A O 1
ATOM 1029 N N . ALA A 1 125 ? -18.139 -5.544 -18.487 1.00 87.69 125 ALA A N 1
ATOM 1030 C CA . ALA A 1 125 ? -16.989 -6.096 -17.793 1.00 87.69 125 ALA A CA 1
ATOM 1031 C C . ALA A 1 125 ? -15.765 -6.023 -18.711 1.00 87.69 125 ALA A C 1
ATOM 1033 O O . ALA A 1 125 ? -15.840 -6.397 -19.888 1.00 87.69 125 ALA A O 1
ATOM 1034 N N . GLU A 1 126 ? -14.648 -5.543 -18.170 1.00 89.44 126 GLU A N 1
ATOM 1035 C CA . GLU A 1 126 ? -13.382 -5.558 -18.889 1.00 89.44 126 GLU A CA 1
ATOM 1036 C C . GLU A 1 126 ? -13.050 -7.003 -19.305 1.00 89.44 126 GLU A C 1
ATOM 1038 O O . GLU A 1 126 ? -13.289 -7.941 -18.531 1.00 89.44 126 GLU A O 1
ATOM 1043 N N . PRO A 1 127 ? -12.535 -7.222 -20.529 1.00 88.94 127 PRO A N 1
ATOM 1044 C CA . PRO A 1 127 ? -12.132 -8.552 -20.959 1.00 88.94 127 PRO A CA 1
ATOM 1045 C C . PRO A 1 127 ? -11.108 -9.122 -19.973 1.00 88.94 127 PRO A C 1
ATOM 1047 O O . PRO A 1 127 ? -10.188 -8.426 -19.541 1.00 88.94 127 PRO A O 1
ATOM 1050 N N . TYR A 1 128 ? -11.265 -10.398 -19.607 1.00 85.00 128 TYR A N 1
ATOM 1051 C CA . TYR A 1 128 ? -10.336 -11.063 -18.698 1.00 85.00 128 TYR A CA 1
ATOM 1052 C C . TYR A 1 128 ? -8.942 -11.087 -19.326 1.00 85.00 128 TYR A C 1
ATOM 1054 O O . TYR A 1 128 ? -8.686 -11.839 -20.269 1.00 85.00 128 TYR A O 1
ATOM 1062 N N . ASN A 1 129 ? -8.037 -10.265 -18.798 1.00 87.25 129 ASN A N 1
ATOM 1063 C CA . ASN A 1 129 ? -6.635 -10.328 -19.174 1.00 87.25 129 ASN A CA 1
ATOM 1064 C C . ASN A 1 129 ? -6.102 -11.712 -18.771 1.00 87.25 129 ASN A C 1
ATOM 1066 O O . ASN A 1 129 ? -6.261 -12.104 -17.608 1.00 87.25 129 ASN A O 1
ATOM 1070 N N . PRO A 1 130 ? -5.506 -12.480 -19.702 1.00 88.25 130 PRO A N 1
ATOM 1071 C CA . PRO A 1 130 ? -5.041 -13.826 -19.409 1.00 88.25 130 PRO A CA 1
ATOM 1072 C C . PRO A 1 130 ? -4.073 -13.794 -18.229 1.00 88.25 130 PRO A C 1
ATOM 1074 O O . PRO A 1 130 ? -3.170 -12.957 -18.161 1.00 88.25 130 PRO A O 1
ATOM 1077 N N . LYS A 1 131 ? -4.265 -14.720 -17.284 1.00 82.69 131 LYS A N 1
ATOM 1078 C CA . LYS A 1 1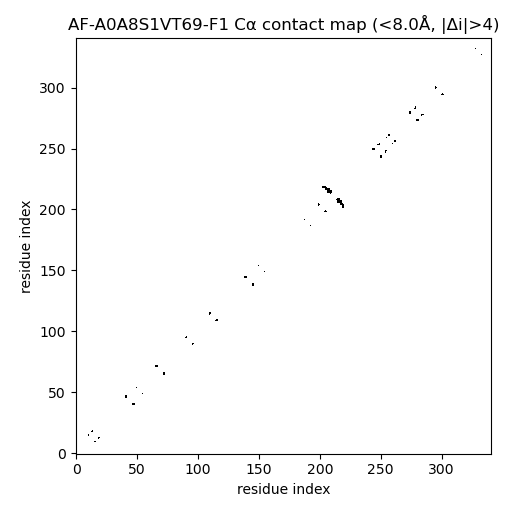31 ? -3.394 -14.833 -16.118 1.00 82.69 131 LYS A CA 1
ATOM 1079 C C . LYS A 1 131 ? -1.980 -15.146 -16.593 1.00 82.69 131 LYS A C 1
ATOM 1081 O O . LYS A 1 131 ? -1.731 -16.203 -17.167 1.00 82.69 131 LYS A O 1
ATOM 1086 N N . PHE A 1 132 ? -1.058 -14.232 -16.329 1.00 80.38 132 PHE A N 1
ATOM 1087 C CA . PHE A 1 132 ? 0.362 -14.451 -16.540 1.00 80.38 132 PHE A CA 1
ATOM 1088 C C . PHE A 1 132 ? 0.821 -15.667 -15.717 1.00 80.38 132 PHE A C 1
ATOM 1090 O O . PHE A 1 132 ? 0.718 -15.660 -14.491 1.00 80.38 132 PHE A O 1
ATOM 1097 N N . ILE A 1 133 ? 1.242 -16.743 -16.392 1.00 77.44 133 ILE A N 1
ATOM 1098 C CA . ILE A 1 133 ? 1.516 -18.043 -15.750 1.00 77.44 133 ILE A CA 1
ATOM 1099 C C . ILE A 1 133 ? 2.890 -18.039 -15.071 1.00 77.44 133 ILE A C 1
ATOM 1101 O O . ILE A 1 133 ? 3.014 -18.554 -13.964 1.00 77.44 133 ILE A O 1
ATOM 1105 N N . ARG A 1 134 ? 3.910 -17.482 -15.732 1.00 72.25 134 ARG A N 1
ATOM 1106 C CA . ARG A 1 134 ? 5.263 -17.238 -15.206 1.00 72.25 134 ARG A CA 1
ATOM 1107 C C . ARG A 1 134 ? 6.114 -16.575 -16.280 1.00 72.25 134 ARG A C 1
ATOM 1109 O O . ARG A 1 134 ? 5.959 -16.890 -17.459 1.00 72.25 134 ARG A O 1
ATOM 1116 N N . ASP A 1 135 ? 7.053 -15.745 -15.853 1.00 78.06 135 ASP A N 1
ATOM 1117 C CA . ASP A 1 135 ? 8.153 -15.315 -16.706 1.00 78.06 135 ASP A CA 1
ATOM 1118 C C . ASP A 1 135 ? 9.297 -16.313 -16.526 1.00 78.06 135 ASP A C 1
ATOM 1120 O O . ASP A 1 135 ? 9.798 -16.474 -15.417 1.00 78.06 135 ASP A O 1
ATOM 1124 N N . SER A 1 136 ? 9.718 -17.014 -17.576 1.00 79.19 136 SER A N 1
ATOM 1125 C CA . SER A 1 136 ? 10.855 -17.944 -17.471 1.00 79.19 136 SER A CA 1
ATOM 1126 C C . SER A 1 136 ? 12.202 -17.238 -17.290 1.00 79.19 136 SER A C 1
ATOM 1128 O O . SER A 1 136 ? 13.179 -17.892 -16.940 1.00 79.19 136 SER A O 1
ATOM 1130 N N . TYR A 1 137 ? 12.257 -15.925 -17.531 1.00 79.75 137 TYR A N 1
ATOM 1131 C CA . TYR A 1 137 ? 13.468 -15.115 -17.387 1.00 79.75 137 TYR A CA 1
ATOM 1132 C C . TYR A 1 137 ? 13.473 -14.245 -16.130 1.00 79.75 137 TYR A C 1
ATOM 1134 O O . TYR A 1 137 ? 14.511 -13.677 -15.788 1.00 79.75 137 TYR A O 1
ATOM 1142 N N . ASN A 1 138 ? 12.340 -14.132 -15.433 1.00 81.25 138 ASN A N 1
ATOM 1143 C CA . ASN A 1 138 ? 12.291 -13.372 -14.200 1.00 81.25 138 ASN A CA 1
ATOM 1144 C C . ASN A 1 138 ? 12.787 -14.238 -13.043 1.00 81.25 138 ASN A C 1
ATOM 1146 O O . ASN A 1 138 ? 12.137 -15.198 -12.653 1.00 81.25 138 ASN A O 1
ATOM 1150 N N . VAL A 1 139 ? 13.938 -13.864 -12.500 1.00 83.00 139 VAL A N 1
ATOM 1151 C CA . VAL A 1 139 ? 14.579 -14.517 -11.355 1.00 83.00 139 VAL A CA 1
ATOM 1152 C C . VAL A 1 139 ? 14.304 -13.790 -10.036 1.00 83.00 139 VAL A C 1
ATOM 1154 O O . VAL A 1 139 ? 14.959 -14.081 -9.042 1.00 83.00 139 VAL A O 1
ATOM 1157 N N . THR A 1 140 ? 13.367 -12.831 -9.989 1.00 80.06 140 THR A N 1
ATOM 1158 C CA . THR A 1 140 ? 13.048 -12.068 -8.762 1.00 80.06 140 THR A CA 1
ATOM 1159 C C . THR A 1 140 ? 12.548 -12.922 -7.600 1.00 80.06 140 THR A C 1
ATOM 1161 O O . THR A 1 140 ? 12.640 -12.489 -6.457 1.00 80.06 140 THR A O 1
ATOM 1164 N N . ASP A 1 141 ? 11.972 -14.087 -7.885 1.00 74.44 141 ASP A N 1
ATOM 1165 C CA . ASP A 1 141 ? 11.465 -15.050 -6.904 1.00 74.44 141 ASP A CA 1
ATOM 1166 C C . ASP A 1 141 ? 12.557 -15.969 -6.332 1.00 74.44 141 ASP A C 1
ATOM 1168 O O . ASP A 1 141 ? 12.323 -16.663 -5.344 1.00 74.44 141 ASP A O 1
ATOM 1172 N N . ILE A 1 142 ? 13.758 -15.954 -6.914 1.00 78.19 142 ILE A N 1
ATOM 1173 C CA . ILE A 1 142 ? 14.911 -16.696 -6.414 1.00 78.19 142 ILE A CA 1
ATOM 1174 C C . ILE A 1 142 ? 15.645 -15.826 -5.391 1.00 78.19 142 ILE A C 1
ATOM 1176 O O . ILE A 1 142 ? 16.172 -14.760 -5.713 1.00 78.19 142 ILE A O 1
ATOM 1180 N N . GLU A 1 143 ? 15.707 -16.279 -4.140 1.00 82.75 143 GLU A N 1
ATOM 1181 C CA . GLU A 1 143 ? 16.437 -15.565 -3.091 1.00 82.75 143 GLU A CA 1
ATOM 1182 C C . GLU A 1 143 ? 17.921 -15.384 -3.472 1.00 82.75 143 GLU A C 1
ATOM 1184 O O . GLU A 1 143 ? 18.615 -16.336 -3.826 1.00 82.75 143 GLU A O 1
ATOM 1189 N N . GLY A 1 144 ? 18.420 -14.145 -3.400 1.00 83.75 144 GLY A N 1
ATOM 1190 C CA . GLY A 1 144 ? 19.833 -13.812 -3.636 1.00 83.75 144 GLY A CA 1
ATOM 1191 C C . GLY A 1 144 ? 20.221 -13.461 -5.078 1.00 83.75 144 GLY A C 1
ATOM 1192 O O . GLY A 1 144 ? 21.357 -13.048 -5.300 1.00 83.75 144 GLY A O 1
ATOM 1193 N N . THR A 1 145 ? 19.311 -13.558 -6.051 1.00 83.56 145 THR A N 1
ATOM 1194 C CA . THR A 1 145 ? 19.565 -13.113 -7.441 1.00 83.56 145 THR A CA 1
ATOM 1195 C C . THR A 1 145 ? 19.403 -11.603 -7.617 1.00 83.56 145 THR A C 1
ATOM 1197 O O . THR A 1 145 ? 19.995 -11.017 -8.523 1.00 83.56 145 THR A O 1
ATOM 1200 N N . GLN A 1 146 ? 18.619 -10.962 -6.745 1.00 81.94 146 GLN A N 1
ATOM 1201 C CA . GLN A 1 146 ? 18.429 -9.515 -6.726 1.00 81.94 146 GLN A CA 1
ATOM 1202 C C . GLN A 1 146 ? 19.400 -8.851 -5.743 1.00 81.94 146 GLN A C 1
ATOM 1204 O O . GLN A 1 146 ? 19.627 -9.379 -4.648 1.00 81.94 146 GLN A O 1
ATOM 1209 N N . PRO A 1 147 ? 19.949 -7.668 -6.081 1.00 80.56 147 PRO A N 1
ATOM 1210 C CA . PRO A 1 147 ? 20.716 -6.890 -5.123 1.00 80.56 147 PRO A CA 1
ATOM 1211 C C . PRO A 1 147 ? 19.823 -6.547 -3.927 1.00 80.56 147 PRO A C 1
ATOM 1213 O O . PRO A 1 147 ? 18.697 -6.069 -4.088 1.00 80.56 147 PRO A O 1
ATOM 1216 N N . SER A 1 148 ? 20.322 -6.784 -2.713 1.00 77.88 148 SER A N 1
ATOM 1217 C CA . SER A 1 148 ? 19.594 -6.393 -1.511 1.00 77.88 148 SER A CA 1
ATOM 1218 C C . SER A 1 148 ? 19.387 -4.879 -1.520 1.00 77.88 148 SER A C 1
ATOM 1220 O O . SER A 1 148 ? 20.295 -4.102 -1.833 1.00 77.88 148 SER A O 1
ATOM 1222 N N . ILE A 1 149 ? 18.163 -4.443 -1.216 1.00 78.25 149 ILE A N 1
ATOM 1223 C CA . ILE A 1 149 ? 17.842 -3.018 -1.152 1.00 78.25 149 ILE A CA 1
ATOM 1224 C C . ILE A 1 149 ? 18.774 -2.397 -0.111 1.00 78.25 149 ILE A C 1
ATOM 1226 O O . ILE A 1 149 ? 18.689 -2.713 1.078 1.00 78.25 149 ILE A O 1
ATOM 1230 N N . ILE A 1 150 ? 19.677 -1.521 -0.561 1.00 77.56 150 ILE A N 1
ATOM 1231 C CA . ILE A 1 150 ? 20.603 -0.812 0.322 1.00 77.56 150 ILE A CA 1
ATOM 1232 C C . ILE A 1 150 ? 19.765 -0.105 1.384 1.00 77.56 150 ILE A C 1
ATOM 1234 O O . ILE A 1 150 ? 18.901 0.714 1.052 1.00 77.56 150 ILE A O 1
ATOM 1238 N N . ASN A 1 151 ? 20.023 -0.427 2.654 1.00 77.88 151 ASN A N 1
ATOM 1239 C CA . ASN A 1 151 ? 19.302 0.141 3.785 1.00 77.88 151 ASN A CA 1
ATOM 1240 C C . ASN A 1 151 ? 19.271 1.676 3.644 1.00 77.88 151 ASN A C 1
ATOM 1242 O O . ASN A 1 151 ? 20.337 2.295 3.577 1.00 77.88 151 ASN A O 1
ATOM 1246 N N . PRO A 1 152 ? 18.088 2.315 3.599 1.00 72.44 152 PRO A N 1
ATOM 1247 C CA . PRO A 1 152 ? 17.981 3.755 3.380 1.00 72.44 152 PRO A CA 1
ATOM 1248 C C . PRO A 1 152 ? 18.715 4.576 4.449 1.00 72.44 152 PRO A C 1
ATOM 1250 O O . PRO A 1 152 ? 19.110 5.702 4.172 1.00 72.44 152 PRO A O 1
ATOM 1253 N N . ARG A 1 153 ? 18.977 4.005 5.635 1.00 72.25 153 ARG A N 1
ATOM 1254 C CA . ARG A 1 153 ? 19.790 4.630 6.694 1.00 72.25 153 ARG A CA 1
ATOM 1255 C C . ARG A 1 153 ? 21.293 4.650 6.398 1.00 72.25 153 ARG A C 1
ATOM 1257 O O . ARG A 1 153 ? 22.006 5.452 6.986 1.00 72.25 153 ARG A O 1
ATOM 1264 N N . LEU A 1 154 ? 21.776 3.779 5.510 1.00 73.25 154 LEU A N 1
ATOM 1265 C CA . LEU A 1 154 ? 23.171 3.755 5.051 1.00 73.25 154 LEU A CA 1
ATOM 1266 C C . LEU A 1 154 ? 23.412 4.708 3.874 1.00 73.25 154 LEU A C 1
ATOM 1268 O O . LEU A 1 154 ? 24.563 4.985 3.537 1.00 73.25 154 LEU A O 1
ATOM 1272 N N . LYS A 1 155 ? 22.347 5.241 3.258 1.00 75.94 155 LYS A N 1
ATOM 1273 C CA . LYS A 1 155 ? 22.469 6.310 2.266 1.00 75.94 155 LYS A CA 1
ATOM 1274 C C . LYS A 1 155 ? 22.888 7.582 2.997 1.00 75.94 155 LYS A C 1
ATOM 1276 O O . LYS A 1 155 ? 22.055 8.262 3.595 1.00 75.94 155 LYS A O 1
ATOM 1281 N N . LYS A 1 156 ? 24.187 7.895 2.964 1.00 73.31 156 LYS A N 1
ATOM 1282 C CA . LYS A 1 156 ? 24.691 9.208 3.377 1.00 73.31 156 LYS A CA 1
ATOM 1283 C C . LYS A 1 156 ? 23.995 10.251 2.507 1.00 73.31 156 LYS A C 1
ATOM 1285 O O . LYS A 1 156 ? 24.249 10.317 1.308 1.00 73.31 156 LYS A O 1
ATOM 1290 N N . GLN A 1 157 ? 23.080 11.008 3.103 1.00 70.94 157 GLN A N 1
ATOM 1291 C CA . GLN A 1 157 ? 22.495 12.163 2.436 1.00 70.94 157 GLN A CA 1
ATOM 1292 C C . GLN A 1 157 ? 23.628 13.171 2.220 1.00 70.94 157 GLN A C 1
ATOM 1294 O O . GLN A 1 157 ? 24.367 13.436 3.176 1.00 70.94 157 GLN A O 1
ATOM 1299 N N . PRO A 1 158 ? 23.827 13.691 0.998 1.00 75.69 158 PRO A N 1
ATOM 1300 C CA . PRO A 1 158 ? 24.783 14.765 0.798 1.00 75.69 158 PRO A CA 1
ATOM 1301 C C . PRO A 1 158 ? 24.351 15.930 1.688 1.00 75.69 158 PRO A C 1
ATOM 1303 O O . PRO A 1 158 ? 23.195 16.351 1.650 1.00 75.69 158 PRO A O 1
ATOM 1306 N N . ILE A 1 159 ? 25.258 16.402 2.544 1.00 79.44 159 ILE A N 1
ATOM 1307 C CA . ILE A 1 159 ? 25.018 17.605 3.339 1.00 79.44 159 ILE A CA 1
ATOM 1308 C C . ILE A 1 159 ? 24.858 18.739 2.320 1.00 79.44 159 ILE A C 1
ATOM 1310 O O . ILE A 1 159 ? 25.790 18.945 1.537 1.00 79.44 159 ILE A O 1
ATOM 1314 N N . PRO A 1 160 ? 23.710 19.438 2.274 1.00 75.44 160 PRO A N 1
ATOM 1315 C CA . PRO A 1 160 ? 23.547 20.575 1.388 1.00 75.44 160 PRO A CA 1
ATOM 1316 C C . PRO A 1 160 ? 24.470 21.684 1.892 1.00 75.44 160 PRO A C 1
ATOM 1318 O O . PRO A 1 160 ? 24.157 22.399 2.842 1.00 75.44 160 PRO A O 1
ATOM 1321 N N . LEU A 1 161 ? 25.658 21.770 1.302 1.00 76.75 161 LEU A N 1
ATOM 1322 C CA . LEU A 1 161 ? 26.530 22.918 1.469 1.00 76.75 161 LEU A CA 1
ATOM 1323 C C . LEU A 1 161 ? 25.901 24.063 0.666 1.00 76.75 161 LEU A C 1
ATOM 1325 O O . LEU A 1 161 ? 25.569 23.843 -0.502 1.00 76.75 161 LEU A O 1
ATOM 1329 N N . PRO A 1 162 ? 25.693 25.254 1.257 1.00 79.06 162 PRO A N 1
ATOM 1330 C CA . PRO A 1 162 ? 25.302 26.414 0.471 1.00 79.06 162 PRO A CA 1
ATOM 1331 C C . PRO A 1 162 ? 26.379 26.645 -0.593 1.00 79.06 162 PRO A C 1
ATOM 1333 O O . PRO A 1 162 ? 27.568 26.703 -0.272 1.00 79.06 162 PRO A O 1
ATOM 1336 N N . GLU A 1 163 ? 25.969 26.698 -1.859 1.00 76.25 163 GLU A N 1
ATOM 1337 C CA . GLU A 1 163 ? 26.894 26.934 -2.964 1.00 76.25 163 GLU A CA 1
ATOM 1338 C C . GLU A 1 163 ? 27.587 28.285 -2.767 1.00 76.25 163 GLU A C 1
ATOM 1340 O O . GLU A 1 163 ? 26.942 29.301 -2.507 1.00 76.25 163 GLU A O 1
ATOM 1345 N N . ILE A 1 164 ? 28.916 28.285 -2.855 1.00 79.31 164 ILE A N 1
ATOM 1346 C CA . ILE A 1 164 ? 29.713 29.502 -2.730 1.00 79.31 164 ILE A CA 1
ATOM 1347 C C . ILE A 1 164 ? 29.561 30.274 -4.038 1.00 79.31 164 ILE A C 1
ATOM 1349 O O . ILE A 1 164 ? 29.865 29.757 -5.115 1.00 79.31 164 ILE A O 1
ATOM 1353 N N . GLU A 1 165 ? 29.089 31.514 -3.943 1.00 79.31 165 GLU A N 1
ATOM 1354 C CA . GLU A 1 165 ? 28.914 32.391 -5.096 1.00 79.31 165 GLU A CA 1
ATOM 1355 C C . GLU A 1 165 ? 30.238 32.506 -5.877 1.00 79.31 165 GLU A C 1
ATOM 1357 O O . GLU A 1 165 ? 31.263 32.928 -5.344 1.00 79.31 165 GLU A O 1
ATOM 1362 N N . GLY A 1 166 ? 30.231 32.057 -7.138 1.00 80.06 166 GLY A N 1
ATOM 1363 C CA . GLY A 1 166 ? 31.412 32.042 -8.010 1.00 80.06 166 GLY A CA 1
ATOM 1364 C C . GLY A 1 166 ? 32.226 30.739 -8.041 1.00 80.06 166 GLY A C 1
ATOM 1365 O O . GLY A 1 166 ? 33.192 30.679 -8.799 1.00 80.06 166 GLY A O 1
ATOM 1366 N N . SER A 1 167 ? 31.855 29.684 -7.296 1.00 80.31 167 SER A N 1
ATOM 1367 C CA . SER A 1 167 ? 32.560 28.387 -7.377 1.00 80.31 167 SER A CA 1
ATOM 1368 C C . SER A 1 167 ? 32.267 27.611 -8.661 1.00 80.31 167 SER A C 1
ATOM 1370 O O . SER A 1 167 ? 33.019 26.709 -9.029 1.00 80.31 167 SER A O 1
ATOM 1372 N N . HIS A 1 168 ? 31.166 27.933 -9.340 1.00 79.62 168 HIS A N 1
ATOM 1373 C CA . HIS A 1 168 ? 30.812 27.305 -10.604 1.00 79.62 168 HIS A CA 1
ATOM 1374 C C . HIS A 1 168 ? 31.570 27.955 -11.752 1.00 79.62 168 HIS A C 1
ATOM 1376 O O . HIS A 1 168 ? 31.590 29.178 -11.904 1.00 79.62 168 HIS A O 1
ATOM 1382 N N . SER A 1 169 ? 32.153 27.122 -12.611 1.00 81.62 169 SER A N 1
ATOM 1383 C CA . SER A 1 169 ? 32.678 27.570 -13.896 1.00 81.62 169 SER A CA 1
ATOM 1384 C C . SER A 1 169 ? 31.567 28.274 -14.673 1.00 81.62 169 SER A C 1
ATOM 1386 O O . SER A 1 169 ? 30.463 27.731 -14.788 1.00 81.62 169 SER A O 1
ATOM 1388 N N . LYS A 1 170 ? 31.851 29.450 -15.243 1.00 80.81 170 LYS A N 1
ATOM 1389 C CA . LYS A 1 170 ? 30.902 30.127 -16.136 1.00 80.81 170 LYS A CA 1
ATOM 1390 C C . LYS A 1 170 ? 30.444 29.141 -17.213 1.00 80.81 170 LYS A C 1
ATOM 1392 O O . LYS A 1 170 ? 31.286 28.536 -17.876 1.00 80.81 170 LYS A O 1
ATOM 1397 N N . GLN A 1 171 ? 29.130 28.978 -17.376 1.00 79.12 171 GLN A N 1
ATOM 1398 C CA . GLN A 1 171 ? 28.587 28.162 -18.458 1.00 79.12 171 GLN A CA 1
ATOM 1399 C C . GLN A 1 171 ? 29.104 28.725 -19.783 1.00 79.12 171 GLN A C 1
ATOM 1401 O O . GLN A 1 171 ? 28.881 29.896 -20.099 1.00 79.12 171 GLN A O 1
ATOM 1406 N N . LEU A 1 172 ? 29.855 27.908 -20.522 1.00 80.88 172 LEU A N 1
ATOM 1407 C CA . LEU A 1 172 ? 30.342 28.295 -21.837 1.00 80.88 172 LEU A CA 1
ATOM 1408 C C . LEU A 1 172 ? 29.138 28.502 -22.756 1.00 80.88 172 LEU A C 1
ATOM 1410 O O . LEU A 1 172 ? 28.186 27.722 -22.737 1.00 80.88 172 LEU A O 1
ATOM 1414 N N . HIS A 1 173 ? 29.178 29.565 -23.555 1.00 83.69 173 HIS A N 1
ATOM 1415 C CA . HIS A 1 173 ? 28.140 29.835 -24.537 1.00 83.69 173 HIS A CA 1
ATOM 1416 C C . HIS A 1 173 ? 28.128 28.717 -25.586 1.00 83.69 173 HIS A C 1
ATOM 1418 O O . HIS A 1 173 ? 29.020 28.637 -26.430 1.00 83.69 173 HIS A O 1
ATOM 1424 N N . VAL A 1 174 ? 27.118 27.850 -25.528 1.00 77.38 174 VAL A N 1
ATOM 1425 C CA . VAL A 1 174 ? 26.853 26.871 -26.582 1.00 77.38 174 VAL A CA 1
ATOM 1426 C C . VAL A 1 174 ? 26.073 27.584 -27.682 1.00 77.38 174 VAL A C 1
ATOM 1428 O O . VAL A 1 174 ? 24.976 28.091 -27.443 1.00 77.38 174 VAL A O 1
ATOM 1431 N N . GLN A 1 175 ? 26.650 27.649 -28.881 1.00 78.44 175 GLN A N 1
ATOM 1432 C CA . GLN A 1 175 ? 25.973 28.206 -30.051 1.00 78.44 175 GLN A CA 1
ATOM 1433 C C . GLN A 1 175 ? 24.696 27.399 -30.325 1.00 78.44 175 GLN A C 1
ATOM 1435 O O . GLN A 1 175 ? 24.748 26.171 -30.407 1.00 78.44 175 GLN A O 1
ATOM 1440 N N . LYS A 1 176 ? 23.549 28.078 -30.472 1.00 69.94 176 LYS A N 1
ATOM 1441 C CA . LYS A 1 176 ? 22.256 27.426 -30.764 1.00 69.94 176 LYS A CA 1
ATOM 1442 C C . LYS A 1 176 ? 22.287 26.620 -32.066 1.00 69.94 176 LYS A C 1
ATOM 1444 O O . LYS A 1 176 ? 21.665 25.566 -32.135 1.00 69.94 176 LYS A O 1
ATOM 1449 N N . ASP A 1 177 ? 23.086 27.078 -33.026 1.00 71.12 177 ASP A N 1
ATOM 1450 C CA . ASP A 1 177 ? 23.227 26.486 -34.356 1.00 71.12 177 ASP A CA 1
ATOM 1451 C C . ASP A 1 177 ? 24.585 25.790 -34.518 1.00 71.12 177 ASP A C 1
ATOM 1453 O O . ASP A 1 177 ? 25.247 25.905 -35.548 1.00 71.12 177 ASP A O 1
ATOM 1457 N N . GLY A 1 178 ? 25.044 25.092 -33.475 1.00 67.44 178 GLY A N 1
ATOM 1458 C CA . GLY A 1 178 ? 26.252 24.279 -33.556 1.00 67.44 178 GLY A CA 1
ATOM 1459 C C . GLY A 1 178 ? 26.100 23.195 -34.625 1.00 67.44 178 GLY A C 1
ATOM 1460 O O . GLY A 1 178 ? 25.472 22.163 -34.386 1.00 67.44 178 GLY A O 1
ATOM 1461 N N . VAL A 1 179 ? 26.675 23.422 -35.809 1.00 65.56 179 VAL A N 1
ATOM 1462 C CA . VAL A 1 179 ? 26.738 22.424 -36.879 1.00 65.56 179 VAL A CA 1
ATOM 1463 C C . VAL A 1 179 ? 27.691 21.325 -36.426 1.00 65.56 179 VAL A C 1
ATOM 1465 O O . VAL A 1 179 ? 28.911 21.465 -36.473 1.00 65.56 179 VAL A O 1
ATOM 1468 N N . ASN A 1 180 ? 27.132 20.223 -35.941 1.00 68.94 180 ASN A N 1
ATOM 1469 C CA . ASN A 1 180 ? 27.910 19.025 -35.683 1.00 68.94 180 ASN A CA 1
ATOM 1470 C C . ASN A 1 180 ? 28.231 18.382 -37.038 1.00 68.94 180 ASN A C 1
ATOM 1472 O O . ASN A 1 180 ? 27.336 17.850 -37.690 1.00 68.94 180 ASN A O 1
ATOM 1476 N N . SER A 1 181 ? 29.497 18.431 -37.453 1.00 69.88 181 SER A N 1
ATOM 1477 C CA . SER A 1 181 ? 29.968 17.882 -38.734 1.00 69.88 181 SER A CA 1
ATOM 1478 C C . SER A 1 181 ? 29.712 16.378 -38.895 1.00 69.88 181 SER A C 1
ATOM 1480 O O . SER A 1 181 ? 29.759 15.867 -40.010 1.00 69.88 181 SER A O 1
ATOM 1482 N N . LEU A 1 182 ? 29.415 15.670 -37.800 1.00 72.19 182 LEU A N 1
ATOM 1483 C CA . LEU A 1 182 ? 29.062 14.249 -37.789 1.00 72.19 182 LEU A CA 1
ATOM 1484 C C . LEU A 1 182 ? 27.549 14.002 -37.929 1.00 72.19 182 LEU A C 1
ATOM 1486 O O . LEU A 1 182 ? 27.132 12.874 -38.186 1.00 72.19 182 LEU A O 1
ATOM 1490 N N . LEU A 1 183 ? 26.710 15.030 -37.759 1.00 67.88 183 LEU A N 1
ATOM 1491 C CA . LEU A 1 183 ? 25.259 14.950 -37.941 1.00 67.88 183 LEU A CA 1
ATOM 1492 C C . LEU A 1 183 ? 24.886 15.422 -39.350 1.00 67.88 183 LEU A C 1
ATOM 1494 O O . LEU A 1 183 ? 24.459 16.556 -39.556 1.00 67.88 183 LEU A O 1
ATOM 1498 N N . VAL A 1 184 ? 25.013 14.509 -40.313 1.00 69.50 184 VAL A N 1
ATOM 1499 C CA . VAL A 1 184 ? 24.699 14.719 -41.738 1.00 69.50 184 VAL A CA 1
ATOM 1500 C C . VAL A 1 184 ? 23.183 14.633 -41.980 1.00 69.50 184 VAL A C 1
ATOM 1502 O O . VAL A 1 184 ? 22.655 13.684 -42.565 1.00 69.50 184 VAL A O 1
ATOM 1505 N N . LYS A 1 185 ? 22.447 15.589 -41.406 1.00 65.50 185 LYS A N 1
ATOM 1506 C CA . LYS A 1 185 ? 20.978 15.652 -41.475 1.00 65.50 185 LYS A CA 1
ATOM 1507 C C . LYS A 1 185 ? 20.473 15.892 -42.900 1.00 65.50 185 LYS A C 1
ATOM 1509 O O . LYS A 1 185 ? 19.483 15.299 -43.297 1.00 65.50 185 LYS A O 1
ATOM 1514 N N . ASP A 1 186 ? 21.179 16.684 -43.692 1.00 65.56 186 ASP A N 1
ATOM 1515 C CA . ASP A 1 186 ? 20.892 16.949 -45.107 1.00 65.56 186 ASP A CA 1
ATOM 1516 C C . ASP A 1 186 ? 20.844 15.688 -45.993 1.00 65.56 186 ASP A C 1
ATOM 1518 O O . ASP A 1 186 ? 20.114 15.680 -46.980 1.00 65.56 186 ASP A O 1
ATOM 1522 N N . ILE A 1 187 ? 21.549 14.611 -45.621 1.00 62.81 187 ILE A N 1
ATOM 1523 C CA . ILE A 1 187 ? 21.514 13.318 -46.333 1.00 62.81 187 ILE A CA 1
ATOM 1524 C C . ILE A 1 187 ? 20.514 12.331 -45.704 1.00 62.81 187 ILE A C 1
ATOM 1526 O O . ILE A 1 187 ? 19.847 11.582 -46.416 1.00 62.81 187 ILE A O 1
ATOM 1530 N N . ASN A 1 188 ? 20.392 12.315 -44.372 1.00 63.72 188 ASN A N 1
ATOM 1531 C CA . ASN A 1 188 ? 19.646 11.278 -43.642 1.00 63.72 188 ASN A CA 1
ATOM 1532 C C . ASN A 1 188 ? 18.256 11.702 -43.138 1.00 63.72 188 ASN A C 1
ATOM 1534 O O . ASN A 1 188 ? 17.576 10.873 -42.531 1.00 63.72 188 ASN A O 1
ATOM 1538 N N . ASN A 1 189 ? 17.824 12.951 -43.359 1.00 62.41 189 ASN A N 1
ATOM 1539 C CA . ASN A 1 189 ? 16.595 13.500 -42.765 1.00 62.41 189 ASN A CA 1
ATOM 1540 C C . ASN A 1 189 ? 15.338 12.665 -43.040 1.00 62.41 189 ASN A C 1
ATOM 1542 O O . ASN A 1 189 ? 14.466 12.608 -42.176 1.00 62.41 189 ASN A O 1
ATOM 1546 N N . ASP A 1 190 ? 15.273 11.963 -44.171 1.00 58.69 190 ASP A N 1
ATOM 1547 C CA . ASP A 1 190 ? 14.071 11.211 -44.523 1.00 58.69 190 ASP A CA 1
ATOM 1548 C C . ASP A 1 190 ? 14.154 9.705 -44.227 1.00 58.69 190 ASP A C 1
ATOM 1550 O O . ASP A 1 190 ? 13.164 9.001 -44.406 1.00 58.69 190 ASP A O 1
ATOM 1554 N N . MET A 1 191 ? 15.302 9.154 -43.801 1.00 55.44 191 MET A N 1
ATOM 1555 C CA . MET A 1 191 ? 15.482 7.689 -43.664 1.00 55.44 191 MET A CA 1
ATOM 1556 C C . MET A 1 191 ? 15.017 6.901 -44.924 1.00 55.44 191 MET A C 1
ATOM 1558 O O . MET A 1 191 ? 14.660 5.724 -44.843 1.00 55.44 191 MET A O 1
ATOM 1562 N N . ILE A 1 192 ? 14.994 7.542 -46.105 1.00 55.41 192 ILE A N 1
ATOM 1563 C CA . ILE A 1 192 ? 14.474 6.975 -47.368 1.00 55.41 192 ILE A CA 1
ATOM 1564 C C . ILE A 1 192 ? 15.506 6.077 -48.059 1.00 55.41 192 ILE A C 1
ATOM 1566 O O . ILE A 1 192 ? 15.141 5.281 -48.924 1.00 55.41 192 ILE A O 1
ATOM 1570 N N . HIS A 1 193 ? 16.777 6.118 -47.649 1.00 52.66 193 HIS A N 1
ATOM 1571 C CA . HIS A 1 193 ? 17.815 5.216 -48.151 1.00 52.66 193 HIS A CA 1
ATOM 1572 C C . HIS A 1 193 ? 17.620 3.781 -47.617 1.00 52.66 193 HIS A C 1
ATOM 1574 O O . HIS A 1 193 ? 18.392 3.250 -46.821 1.00 52.66 193 HIS A O 1
ATOM 1580 N N . LYS A 1 194 ? 16.553 3.123 -48.078 1.00 55.16 194 LYS A N 1
ATOM 1581 C CA . LYS A 1 194 ? 16.367 1.680 -47.978 1.00 55.16 194 LYS A CA 1
ATOM 1582 C C . LYS A 1 194 ? 17.339 1.044 -48.963 1.00 55.16 194 LYS A C 1
ATOM 1584 O O . LYS A 1 194 ? 17.140 1.117 -50.174 1.00 55.16 194 LYS A O 1
ATOM 1589 N N . TYR A 1 195 ? 18.402 0.421 -48.463 1.00 58.44 195 TYR A N 1
ATOM 1590 C CA . TYR A 1 195 ? 19.182 -0.491 -49.291 1.00 58.44 195 TYR A CA 1
ATOM 1591 C C . TYR A 1 195 ? 18.236 -1.584 -49.815 1.00 58.44 195 TYR A C 1
ATOM 1593 O O . TYR A 1 195 ? 17.666 -2.333 -49.035 1.00 58.44 195 TYR A O 1
ATOM 1601 N N . ILE A 1 196 ? 18.066 -1.670 -51.137 1.00 58.16 196 ILE A N 1
ATOM 1602 C CA . ILE A 1 196 ? 17.251 -2.707 -51.810 1.00 58.16 196 ILE A CA 1
ATOM 1603 C C . ILE A 1 196 ? 17.955 -4.083 -51.753 1.00 58.16 196 ILE A C 1
ATOM 1605 O O . ILE A 1 196 ? 17.382 -5.123 -52.074 1.00 58.16 196 ILE A O 1
ATOM 1609 N N . ARG A 1 197 ? 19.232 -4.104 -51.348 1.00 58.34 197 ARG A N 1
ATOM 1610 C CA . ARG A 1 197 ? 20.056 -5.312 -51.291 1.00 58.34 197 ARG A CA 1
ATOM 1611 C C . ARG A 1 197 ? 19.749 -6.110 -50.024 1.00 58.34 197 ARG A C 1
ATOM 1613 O O . ARG A 1 197 ? 20.391 -5.918 -48.998 1.00 58.34 197 ARG A O 1
ATOM 1620 N N . ASN A 1 198 ? 18.805 -7.040 -50.139 1.00 64.00 198 ASN A N 1
ATOM 1621 C CA . ASN A 1 198 ? 18.406 -7.977 -49.083 1.00 64.00 198 ASN A CA 1
ATOM 1622 C C . ASN A 1 198 ? 19.138 -9.331 -49.196 1.00 64.00 198 ASN A C 1
ATOM 1624 O O . ASN A 1 198 ? 18.573 -10.368 -48.860 1.00 64.00 198 ASN A O 1
ATOM 1628 N N . THR A 1 199 ? 20.362 -9.363 -49.727 1.00 68.62 199 THR A N 1
ATOM 1629 C CA . THR A 1 199 ? 21.125 -10.611 -49.891 1.00 68.62 199 THR A CA 1
ATOM 1630 C C . THR A 1 199 ? 22.133 -10.761 -48.762 1.00 68.62 199 THR A C 1
ATOM 1632 O O . THR A 1 199 ? 22.941 -9.858 -48.539 1.00 68.62 199 THR A O 1
ATOM 1635 N N . ASN A 1 200 ? 22.106 -11.903 -48.071 1.00 73.00 200 ASN A N 1
ATOM 1636 C CA . ASN A 1 200 ? 23.105 -12.256 -47.065 1.00 73.00 200 ASN A CA 1
ATOM 1637 C C . ASN A 1 200 ? 24.513 -12.202 -47.701 1.00 73.00 200 ASN A C 1
ATOM 1639 O O . ASN A 1 200 ? 24.750 -12.920 -48.670 1.00 73.00 200 ASN A O 1
ATOM 1643 N N . PRO A 1 201 ? 25.449 -11.374 -47.196 1.00 73.31 201 PRO A N 1
ATOM 1644 C CA . PRO A 1 201 ? 26.775 -11.232 -47.798 1.00 73.31 201 PRO A CA 1
ATOM 1645 C C . PRO A 1 201 ? 27.635 -12.499 -47.688 1.00 73.31 201 PRO A C 1
ATOM 1647 O O . PRO A 1 201 ? 28.592 -12.642 -48.441 1.00 73.31 201 PRO A O 1
ATOM 1650 N N . ILE A 1 202 ? 27.312 -13.406 -46.761 1.00 76.44 202 ILE A N 1
ATOM 1651 C CA . ILE A 1 202 ? 28.062 -14.651 -46.541 1.00 76.44 202 ILE A CA 1
ATOM 1652 C C . ILE A 1 202 ? 27.550 -15.772 -47.456 1.00 76.44 202 ILE A C 1
ATOM 1654 O O . ILE A 1 202 ? 28.336 -16.583 -47.939 1.00 76.44 202 ILE A O 1
ATOM 1658 N N . GLU A 1 203 ? 26.245 -15.804 -47.722 1.00 79.06 203 GLU A N 1
ATOM 1659 C CA . GLU A 1 203 ? 25.604 -16.776 -48.613 1.00 79.06 203 GLU A CA 1
ATOM 1660 C C . GLU A 1 203 ? 24.661 -16.031 -49.574 1.00 79.06 203 GLU A C 1
ATOM 1662 O O . GLU A 1 203 ? 23.446 -15.998 -49.349 1.00 79.06 203 GLU A O 1
ATOM 1667 N N . PRO A 1 204 ? 25.200 -15.363 -50.614 1.00 82.00 204 PRO A N 1
ATOM 1668 C CA . PRO A 1 204 ? 24.374 -14.589 -51.525 1.00 82.00 204 PRO A CA 1
ATOM 1669 C C . PRO A 1 204 ? 23.571 -15.517 -52.443 1.00 82.00 204 PRO A C 1
ATOM 1671 O O . PRO A 1 204 ? 24.117 -16.420 -53.075 1.00 82.00 204 PRO A O 1
ATOM 1674 N N . VAL A 1 205 ? 22.266 -15.264 -52.533 1.00 83.75 205 VAL A N 1
ATOM 1675 C CA . VAL A 1 205 ? 21.358 -15.925 -53.477 1.00 83.75 205 VAL A CA 1
ATOM 1676 C C . VAL A 1 205 ? 20.791 -14.856 -54.403 1.00 83.75 205 VAL A C 1
ATOM 1678 O O . VAL A 1 205 ? 20.163 -13.898 -53.947 1.00 83.75 205 VAL A O 1
ATOM 1681 N N . TYR A 1 206 ? 21.043 -14.999 -55.701 1.00 84.69 206 TYR A N 1
ATOM 1682 C CA . TYR A 1 206 ? 20.613 -14.059 -56.730 1.00 84.69 206 TYR A CA 1
ATOM 1683 C C . TYR A 1 206 ? 19.446 -14.644 -57.522 1.00 84.69 206 TYR A C 1
ATOM 1685 O O . TYR A 1 206 ? 19.463 -15.810 -57.896 1.00 84.69 206 TYR A O 1
ATOM 1693 N N . THR A 1 207 ? 18.434 -13.832 -57.823 1.00 86.06 207 THR A N 1
ATOM 1694 C CA . THR A 1 207 ? 17.338 -14.242 -58.714 1.00 86.06 207 THR A CA 1
ATOM 1695 C C . THR A 1 207 ? 17.660 -13.812 -60.145 1.00 86.06 207 THR A C 1
ATOM 1697 O O . THR A 1 207 ? 17.910 -12.637 -60.406 1.00 86.06 207 THR A O 1
ATOM 1700 N N . HIS A 1 208 ? 17.662 -14.760 -61.078 1.00 86.25 208 HIS A N 1
ATOM 1701 C CA . HIS A 1 208 ? 17.899 -14.558 -62.508 1.00 86.25 208 HIS A CA 1
ATOM 1702 C C . HIS A 1 208 ? 16.700 -15.077 -63.319 1.00 86.25 208 HIS A C 1
ATOM 1704 O O . HIS A 1 208 ? 15.853 -15.781 -62.775 1.00 86.25 208 HIS A O 1
ATOM 1710 N N . ARG A 1 209 ? 16.568 -14.719 -64.602 1.00 89.44 209 ARG A N 1
ATOM 1711 C CA . ARG A 1 209 ? 15.547 -15.295 -65.498 1.00 89.44 209 ARG A CA 1
ATOM 1712 C C . ARG A 1 209 ? 16.212 -16.146 -66.569 1.00 89.44 209 ARG A C 1
ATOM 1714 O O . ARG A 1 209 ? 17.195 -15.709 -67.150 1.00 89.44 209 ARG A O 1
ATOM 1721 N N . ASP A 1 210 ? 15.684 -17.337 -66.798 1.00 88.12 210 ASP A N 1
ATOM 1722 C CA . ASP A 1 210 ? 16.165 -18.248 -67.835 1.00 88.12 210 ASP A CA 1
ATOM 1723 C C . ASP A 1 210 ? 15.750 -17.799 -69.245 1.00 88.12 210 ASP A C 1
ATOM 1725 O O . ASP A 1 210 ? 14.936 -16.879 -69.386 1.00 88.12 210 ASP A O 1
ATOM 1729 N N . GLU A 1 211 ? 16.250 -18.482 -70.277 1.00 88.25 211 GLU A N 1
ATOM 1730 C CA . GLU A 1 211 ? 15.896 -18.248 -71.690 1.00 88.25 211 GLU A CA 1
ATOM 1731 C C . GLU A 1 211 ? 14.380 -18.394 -71.952 1.00 88.25 211 GLU A C 1
ATOM 1733 O O . GLU A 1 211 ? 13.810 -17.658 -72.756 1.00 88.25 211 GLU A O 1
ATOM 1738 N N . ASP A 1 212 ? 13.695 -19.232 -71.164 1.00 87.00 212 ASP A N 1
ATOM 1739 C CA . ASP A 1 212 ? 12.232 -19.409 -71.168 1.00 87.00 212 ASP A CA 1
ATOM 1740 C C . ASP A 1 212 ? 11.470 -18.375 -70.303 1.00 87.00 212 ASP A C 1
ATOM 1742 O O . ASP A 1 212 ? 10.262 -18.490 -70.074 1.00 87.00 212 ASP A O 1
ATOM 1746 N N . GLY A 1 213 ? 12.164 -17.387 -69.729 1.00 85.06 213 GLY A N 1
ATOM 1747 C CA . GLY A 1 213 ? 11.587 -16.339 -68.878 1.00 85.06 213 GLY A CA 1
ATOM 1748 C C . GLY A 1 213 ? 11.223 -16.771 -67.449 1.00 85.06 213 GLY A C 1
ATOM 1749 O O . GLY A 1 213 ? 10.691 -15.959 -66.681 1.00 85.06 213 GLY A O 1
ATOM 1750 N N . LYS A 1 214 ? 11.518 -18.016 -67.051 1.00 88.31 214 LYS A N 1
ATOM 1751 C CA . LYS A 1 214 ? 11.302 -18.522 -65.681 1.00 88.31 214 LYS A CA 1
ATOM 1752 C C . LYS A 1 214 ? 12.350 -17.963 -64.719 1.00 88.31 214 LYS A C 1
ATOM 1754 O O . LYS A 1 214 ? 13.518 -17.859 -65.069 1.00 88.31 214 LYS A O 1
ATOM 1759 N N . LYS A 1 215 ? 11.948 -17.605 -63.495 1.00 87.12 215 LYS A N 1
ATOM 1760 C CA . LYS A 1 215 ? 12.888 -17.140 -62.461 1.00 87.12 215 LYS A CA 1
ATOM 1761 C C . LYS A 1 215 ? 13.657 -18.330 -61.878 1.00 87.12 215 LYS A C 1
ATOM 1763 O O . LYS A 1 215 ? 13.029 -19.261 -61.384 1.00 87.12 215 LYS A O 1
ATOM 1768 N N . ILE A 1 216 ? 14.982 -18.267 -61.915 1.00 88.38 216 ILE A N 1
ATOM 1769 C CA . ILE A 1 216 ? 15.917 -19.238 -61.338 1.00 88.38 216 ILE A CA 1
ATOM 1770 C C . ILE A 1 216 ? 16.698 -18.552 -60.218 1.00 88.38 216 ILE A C 1
ATOM 1772 O O . ILE A 1 216 ? 17.066 -17.383 -60.329 1.00 88.38 216 ILE A O 1
ATOM 1776 N N . GLU A 1 217 ? 16.951 -19.275 -59.134 1.00 88.19 217 GLU A N 1
ATOM 1777 C CA . GLU A 1 217 ? 17.805 -18.818 -58.042 1.00 88.19 217 GLU A CA 1
ATOM 1778 C C . GLU A 1 217 ? 19.229 -19.340 -58.254 1.00 88.19 217 GLU A C 1
ATOM 1780 O O . GLU A 1 217 ? 19.480 -20.543 -58.228 1.00 88.19 217 GLU A O 1
ATOM 1785 N N . ILE A 1 218 ? 20.164 -18.422 -58.492 1.00 84.94 218 ILE A N 1
ATOM 1786 C CA . ILE A 1 218 ? 21.594 -18.695 -58.605 1.00 84.94 218 ILE A CA 1
ATOM 1787 C C . ILE A 1 218 ? 22.204 -18.434 -57.230 1.00 84.94 218 ILE A C 1
ATOM 1789 O O . ILE A 1 218 ? 22.369 -17.286 -56.810 1.00 84.94 218 ILE A O 1
ATOM 1793 N N . GLY A 1 219 ? 22.483 -19.515 -56.509 1.00 82.38 219 GLY A N 1
ATOM 1794 C CA . GLY A 1 219 ? 23.060 -19.480 -55.171 1.00 82.38 219 GLY A CA 1
ATOM 1795 C C . GLY A 1 219 ? 24.364 -20.263 -55.091 1.00 82.38 219 GLY A C 1
ATOM 1796 O O . GLY A 1 219 ? 25.265 -20.102 -55.911 1.00 82.38 219 GLY A O 1
ATOM 1797 N N . PHE A 1 220 ? 24.455 -21.106 -54.067 1.00 81.56 220 PHE A N 1
ATOM 1798 C CA . PHE A 1 220 ? 25.636 -21.893 -53.733 1.00 81.56 220 PHE A CA 1
ATOM 1799 C C . PHE A 1 220 ? 26.201 -22.680 -54.930 1.00 81.56 220 PHE A C 1
ATOM 1801 O O . PHE A 1 220 ? 25.519 -23.516 -55.517 1.00 81.56 220 PHE A O 1
ATOM 1808 N N . VAL A 1 221 ? 27.480 -22.441 -55.236 1.00 82.19 221 VAL A N 1
ATOM 1809 C CA . VAL A 1 221 ? 28.254 -23.227 -56.203 1.00 82.19 221 VAL A CA 1
ATOM 1810 C C . VAL A 1 221 ? 28.908 -24.395 -55.473 1.00 82.19 221 VAL A C 1
ATOM 1812 O O . VAL A 1 221 ? 29.639 -24.204 -54.494 1.00 82.19 221 VAL A O 1
ATOM 1815 N N . GLU A 1 222 ? 28.654 -25.609 -55.954 1.00 79.31 222 GLU A N 1
ATOM 1816 C CA . GLU A 1 222 ? 29.244 -26.825 -55.403 1.00 79.31 222 GLU A CA 1
ATOM 1817 C C . GLU A 1 222 ? 30.782 -26.733 -55.423 1.00 79.31 222 GLU A C 1
ATOM 1819 O O . GLU A 1 222 ? 31.391 -26.377 -56.429 1.00 79.31 222 GLU A O 1
ATOM 1824 N N . GLY A 1 223 ? 31.420 -26.972 -54.272 1.00 79.88 223 GLY A N 1
ATOM 1825 C CA . GLY A 1 223 ? 32.870 -26.807 -54.095 1.00 79.88 223 GLY A CA 1
ATOM 1826 C C . GLY A 1 223 ? 33.345 -25.404 -53.683 1.00 79.88 223 GLY A C 1
ATOM 1827 O O . GLY A 1 223 ? 34.511 -25.249 -53.330 1.00 79.88 223 GLY A O 1
ATOM 1828 N N . SER A 1 224 ? 32.468 -24.392 -53.636 1.00 79.88 224 SER A N 1
ATOM 1829 C CA . SER A 1 224 ? 32.837 -23.034 -53.192 1.00 79.88 224 SER A CA 1
ATOM 1830 C C . SER A 1 224 ? 33.007 -22.897 -51.673 1.00 79.88 224 SER A C 1
ATOM 1832 O O . SER A 1 224 ? 33.593 -21.917 -51.208 1.00 79.88 224 SER A O 1
ATOM 1834 N N . LYS A 1 225 ? 32.477 -23.834 -50.875 1.00 77.62 225 LYS A N 1
ATOM 1835 C CA . LYS A 1 225 ? 32.666 -23.827 -49.418 1.00 77.62 225 LYS A CA 1
ATOM 1836 C C . LYS A 1 225 ? 34.085 -24.291 -49.095 1.00 77.62 225 LYS A C 1
ATOM 1838 O O . LYS A 1 225 ? 34.532 -25.333 -49.568 1.00 77.62 225 LYS A O 1
ATOM 1843 N N . THR A 1 226 ? 34.790 -23.522 -48.269 1.00 78.62 226 THR A N 1
ATOM 1844 C CA . THR A 1 226 ? 36.123 -23.902 -47.800 1.00 78.62 226 THR A CA 1
ATOM 1845 C C . THR A 1 226 ? 36.046 -25.216 -47.024 1.00 78.62 226 THR A C 1
ATOM 1847 O O . THR A 1 226 ? 35.118 -25.454 -46.246 1.00 78.62 226 THR A O 1
ATOM 1850 N N . LYS A 1 227 ? 37.028 -26.097 -47.236 1.00 78.81 227 LYS A N 1
ATOM 1851 C CA . LYS A 1 227 ? 37.135 -27.346 -46.478 1.00 78.81 227 LYS A CA 1
ATOM 1852 C C . LYS A 1 227 ? 37.333 -26.996 -45.002 1.00 78.81 227 LYS A C 1
ATOM 1854 O O . LYS A 1 227 ? 38.342 -26.392 -44.646 1.00 7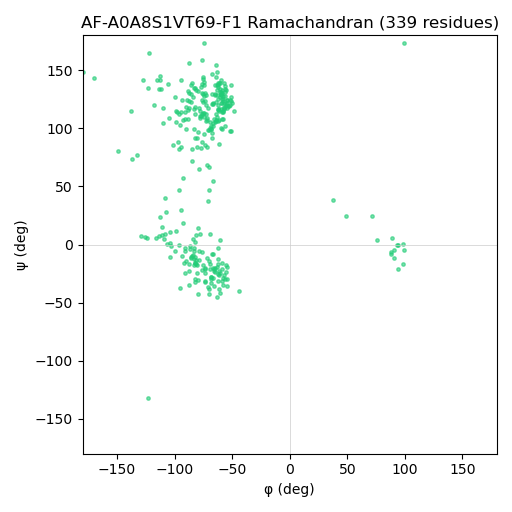8.81 227 LYS A O 1
ATOM 1859 N N . GLN A 1 228 ? 36.384 -27.368 -44.146 1.00 72.38 228 GLN A N 1
ATOM 1860 C CA . GLN A 1 228 ? 36.525 -27.179 -42.703 1.00 72.38 228 GLN A CA 1
ATOM 1861 C C . GLN A 1 228 ? 37.672 -28.064 -42.195 1.00 72.38 228 GLN A C 1
ATOM 1863 O O . GLN A 1 228 ? 37.562 -29.287 -42.174 1.00 72.38 228 GLN A O 1
ATOM 1868 N N . LEU A 1 229 ? 38.800 -27.442 -41.837 1.00 77.56 229 LEU A N 1
ATOM 1869 C CA . LEU A 1 229 ? 39.996 -28.141 -41.342 1.00 77.56 229 LEU A CA 1
ATOM 1870 C C . LEU A 1 229 ? 39.909 -28.493 -39.851 1.00 77.56 229 LEU A C 1
ATOM 1872 O O . LEU A 1 229 ? 40.673 -29.328 -39.371 1.00 77.56 229 LEU A O 1
ATOM 1876 N N . HIS A 1 230 ? 38.987 -27.870 -39.116 1.00 70.19 230 HIS A N 1
ATOM 1877 C CA . HIS A 1 230 ? 38.819 -28.066 -37.680 1.00 70.19 230 HIS A CA 1
ATOM 1878 C C . HIS A 1 230 ? 37.362 -28.411 -37.351 1.00 70.19 230 HIS A C 1
ATOM 1880 O O . HIS A 1 230 ? 36.458 -27.830 -37.955 1.00 70.19 230 HIS A O 1
ATOM 1886 N N . PRO A 1 231 ? 37.114 -29.329 -36.399 1.00 73.00 231 PRO A N 1
ATOM 1887 C CA . PRO A 1 231 ? 35.763 -29.615 -35.936 1.00 73.00 231 PRO A CA 1
ATOM 1888 C C . PRO A 1 231 ? 35.163 -28.365 -35.276 1.00 73.00 231 PRO A C 1
ATOM 1890 O O . PRO A 1 231 ? 35.805 -27.730 -34.441 1.00 73.00 231 PRO A O 1
ATOM 1893 N N . ILE A 1 232 ? 33.923 -28.027 -35.644 1.00 66.19 232 ILE A N 1
ATOM 1894 C CA . ILE A 1 232 ? 33.178 -26.860 -35.129 1.00 66.19 232 ILE A CA 1
ATOM 1895 C C . ILE A 1 232 ? 33.044 -26.927 -33.599 1.00 66.19 232 ILE A C 1
ATOM 1897 O O . ILE A 1 232 ? 33.127 -25.916 -32.906 1.00 66.19 232 ILE A O 1
ATOM 1901 N N . THR A 1 233 ? 32.898 -28.134 -33.057 1.00 61.38 233 THR A N 1
ATOM 1902 C CA . THR A 1 233 ? 32.908 -28.405 -31.622 1.00 61.38 233 THR A CA 1
ATOM 1903 C C . THR A 1 233 ? 34.298 -28.867 -31.212 1.00 61.38 233 THR A C 1
ATOM 1905 O O . THR A 1 233 ? 34.607 -30.061 -31.203 1.00 61.38 233 THR A O 1
ATOM 1908 N N . ILE A 1 234 ? 35.170 -27.923 -30.871 1.00 59.34 234 ILE A N 1
ATOM 1909 C CA . ILE A 1 234 ? 36.379 -28.278 -30.140 1.00 59.34 234 ILE A CA 1
ATOM 1910 C C . ILE A 1 234 ? 35.920 -28.616 -28.719 1.00 59.34 234 ILE A C 1
ATOM 1912 O O . ILE A 1 234 ? 35.499 -27.721 -27.991 1.00 59.34 234 ILE A O 1
ATOM 1916 N N . ASN A 1 235 ? 36.021 -29.885 -28.313 1.00 59.00 235 ASN A N 1
ATOM 1917 C CA . ASN A 1 235 ? 35.904 -30.318 -26.913 1.00 59.00 235 ASN A CA 1
ATOM 1918 C C . ASN A 1 235 ? 37.093 -29.778 -26.090 1.00 59.00 235 ASN A C 1
ATOM 1920 O O . ASN A 1 235 ? 37.852 -30.530 -25.486 1.00 59.00 235 ASN A O 1
ATOM 1924 N N . LYS A 1 236 ? 37.322 -28.464 -26.117 1.00 55.78 236 LYS A N 1
ATOM 1925 C CA . LYS A 1 236 ? 38.219 -27.781 -25.195 1.00 55.78 236 LYS A CA 1
ATOM 1926 C C . LYS A 1 236 ? 37.456 -27.700 -23.883 1.00 55.78 236 LYS A C 1
ATOM 1928 O O . LYS A 1 236 ? 36.452 -26.996 -23.802 1.00 55.78 236 LYS A O 1
ATOM 1933 N N . SER A 1 237 ? 37.924 -28.425 -22.869 1.00 58.25 237 SER A N 1
ATOM 1934 C CA . SER A 1 237 ? 37.578 -28.138 -21.477 1.00 58.25 237 SER A CA 1
ATOM 1935 C C . SER A 1 237 ? 37.778 -26.639 -21.265 1.00 58.25 237 SER A C 1
ATOM 1937 O O . SER A 1 237 ? 38.885 -26.136 -21.457 1.00 58.25 237 SER A O 1
ATOM 1939 N N . ALA A 1 238 ? 36.686 -25.925 -20.993 1.00 60.31 238 ALA A N 1
ATOM 1940 C CA . ALA A 1 238 ? 36.576 -24.488 -21.230 1.00 60.31 238 ALA A CA 1
ATOM 1941 C C . ALA A 1 238 ? 37.566 -23.623 -20.435 1.00 60.31 238 ALA A C 1
ATOM 1943 O O . ALA A 1 238 ? 37.710 -22.445 -20.744 1.00 60.31 238 ALA A O 1
ATOM 1944 N N . SER A 1 239 ? 38.264 -24.170 -19.438 1.00 59.16 239 SER A N 1
ATOM 1945 C CA . SER A 1 239 ? 39.291 -23.444 -18.708 1.00 59.16 239 SER A CA 1
ATOM 1946 C C . SER A 1 239 ? 40.098 -24.373 -17.800 1.00 59.16 239 SER A C 1
ATOM 1948 O O . SER A 1 239 ? 39.527 -25.261 -17.174 1.00 59.16 239 SER A O 1
ATOM 1950 N N . SER A 1 240 ? 41.402 -24.129 -17.660 1.00 62.53 240 SER A N 1
ATOM 1951 C CA . SER A 1 240 ? 42.242 -24.703 -16.591 1.00 62.53 240 SER A CA 1
ATOM 1952 C C . SER A 1 240 ? 42.074 -23.961 -15.253 1.00 62.53 240 SER A C 1
ATOM 1954 O O . SER A 1 240 ? 42.916 -24.071 -14.365 1.00 62.53 240 SER A O 1
ATOM 1956 N N . THR A 1 241 ? 41.034 -23.137 -15.115 1.00 69.94 241 THR A N 1
ATOM 1957 C CA . THR A 1 241 ? 40.714 -22.429 -13.872 1.00 69.94 241 THR A CA 1
ATOM 1958 C C . THR A 1 241 ? 39.913 -23.340 -12.961 1.00 69.94 241 THR A C 1
ATOM 1960 O O . THR A 1 241 ? 38.863 -23.827 -13.376 1.00 69.94 241 THR A O 1
ATOM 1963 N N . LEU A 1 242 ? 40.373 -23.499 -11.719 1.00 68.88 242 LEU A N 1
ATOM 1964 C CA . LEU A 1 242 ? 39.597 -24.133 -10.653 1.00 68.88 242 LEU A CA 1
ATOM 1965 C C . LEU A 1 242 ? 38.232 -23.445 -10.557 1.00 68.88 242 LEU A C 1
ATOM 1967 O O . LEU A 1 242 ? 38.155 -22.232 -1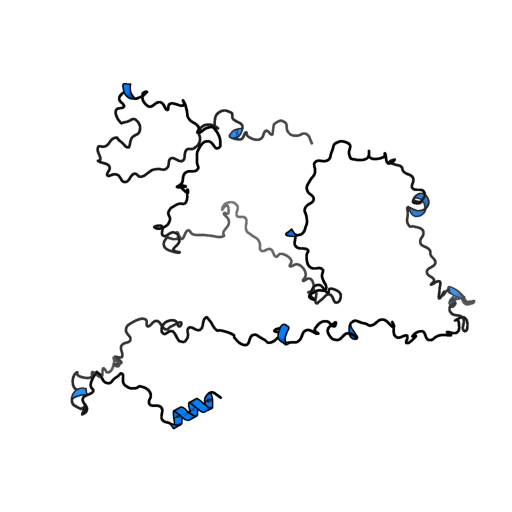0.339 1.00 68.88 242 LEU A O 1
ATOM 1971 N N . VAL A 1 243 ? 37.164 -24.207 -10.767 1.00 73.94 243 VAL A N 1
ATOM 1972 C CA . VAL A 1 243 ? 35.794 -23.706 -10.649 1.00 73.94 243 VAL A CA 1
ATOM 1973 C C . VAL A 1 243 ? 35.379 -23.856 -9.188 1.00 73.94 243 VAL A C 1
ATOM 1975 O O . VAL A 1 243 ? 35.888 -24.703 -8.459 1.00 73.94 243 VAL A O 1
ATOM 1978 N N . THR A 1 244 ? 34.414 -23.064 -8.726 1.00 72.50 244 THR A N 1
ATOM 1979 C CA . THR A 1 244 ? 33.827 -23.207 -7.378 1.00 72.50 244 THR A CA 1
ATOM 1980 C C . THR A 1 244 ? 33.280 -24.614 -7.101 1.00 72.50 244 THR A C 1
ATOM 1982 O O . THR A 1 244 ? 33.100 -24.987 -5.945 1.00 72.50 244 THR A O 1
ATOM 1985 N N . GLN A 1 245 ? 33.054 -25.408 -8.153 1.00 73.56 245 GLN A N 1
ATOM 1986 C CA . GLN A 1 245 ? 32.684 -26.817 -8.076 1.00 73.56 245 GLN A CA 1
ATOM 1987 C C . GLN A 1 245 ? 33.799 -27.706 -7.504 1.00 73.56 245 GLN A C 1
ATOM 1989 O O . GLN A 1 245 ? 33.477 -28.691 -6.844 1.00 73.56 245 GLN A O 1
ATOM 1994 N N . ASP A 1 246 ? 35.065 -27.330 -7.690 1.00 72.00 246 ASP A N 1
ATOM 1995 C CA . ASP A 1 246 ? 36.244 -28.103 -7.280 1.00 72.00 246 ASP A CA 1
ATOM 1996 C C . ASP A 1 246 ? 36.637 -27.862 -5.809 1.00 72.00 246 ASP A C 1
ATOM 1998 O O . ASP A 1 246 ? 37.483 -28.566 -5.258 1.00 72.00 246 ASP A O 1
ATOM 2002 N N . ILE A 1 247 ? 36.028 -26.869 -5.148 1.00 75.44 247 ILE A N 1
ATOM 2003 C CA . ILE A 1 247 ? 36.304 -26.513 -3.751 1.00 75.44 247 ILE A CA 1
ATOM 2004 C C . ILE A 1 247 ? 35.156 -27.019 -2.870 1.00 75.44 247 ILE A C 1
ATOM 2006 O O . ILE A 1 247 ? 34.049 -26.471 -2.873 1.00 75.44 247 ILE A O 1
ATOM 2010 N N . ILE A 1 248 ? 35.430 -28.053 -2.070 1.00 71.81 248 ILE A N 1
ATOM 2011 C CA . ILE A 1 248 ? 34.476 -28.597 -1.093 1.00 71.81 248 ILE A CA 1
ATOM 2012 C C . ILE A 1 248 ? 34.058 -27.472 -0.136 1.00 71.81 248 ILE A C 1
ATOM 2014 O O . ILE A 1 248 ? 34.896 -26.860 0.521 1.00 71.81 248 ILE A O 1
ATOM 2018 N N . GLY A 1 249 ? 32.756 -27.187 -0.064 1.00 72.75 249 GLY A N 1
ATOM 2019 C CA . GLY A 1 249 ? 32.215 -26.110 0.772 1.00 72.75 249 GLY A CA 1
ATOM 2020 C C . GLY A 1 249 ? 31.923 -24.796 0.037 1.00 72.75 249 GLY A C 1
ATOM 2021 O O . GLY A 1 249 ? 31.135 -24.005 0.546 1.00 72.75 249 GLY A O 1
ATOM 2022 N N . ALA A 1 250 ? 32.462 -24.570 -1.165 1.00 77.56 250 ALA A N 1
ATOM 2023 C CA . ALA A 1 250 ? 32.221 -23.336 -1.928 1.00 77.56 250 ALA A CA 1
ATOM 2024 C C . ALA A 1 250 ? 30.944 -23.374 -2.791 1.00 77.56 250 ALA A C 1
ATOM 2026 O O . ALA A 1 250 ? 30.523 -22.347 -3.325 1.00 77.56 250 ALA A O 1
ATOM 2027 N N . GLN A 1 251 ? 30.321 -24.547 -2.932 1.00 79.00 251 GLN A N 1
ATOM 2028 C CA . GLN A 1 251 ? 29.058 -24.713 -3.650 1.00 79.00 251 GLN A CA 1
ATOM 2029 C C . GLN A 1 251 ? 27.871 -24.193 -2.820 1.00 79.00 251 GLN A C 1
ATOM 2031 O O . GLN A 1 251 ? 27.826 -24.354 -1.598 1.00 79.00 251 GLN A O 1
ATOM 2036 N N . ALA A 1 252 ? 26.879 -23.596 -3.484 1.00 69.38 252 ALA A N 1
ATOM 2037 C CA . ALA A 1 252 ? 25.639 -23.170 -2.839 1.00 69.38 252 ALA A CA 1
ATOM 2038 C C . ALA A 1 252 ? 24.911 -24.383 -2.228 1.00 69.38 252 ALA A C 1
ATOM 2040 O O . ALA A 1 252 ? 24.677 -25.376 -2.911 1.00 69.38 252 ALA A O 1
ATOM 2041 N N . GLY A 1 253 ? 24.574 -24.315 -0.936 1.00 67.81 253 GLY A N 1
ATOM 2042 C CA . GLY A 1 253 ? 23.941 -25.425 -0.208 1.00 67.81 253 GLY A CA 1
ATOM 2043 C C . GLY A 1 253 ? 24.912 -26.419 0.445 1.00 67.81 253 GLY A C 1
ATOM 2044 O O . GLY A 1 253 ? 24.465 -27.390 1.044 1.00 67.81 253 GLY A O 1
ATOM 2045 N N . SER A 1 254 ? 26.224 -26.160 0.409 1.00 67.88 254 SER A N 1
ATOM 2046 C CA . SER A 1 254 ? 27.242 -26.944 1.132 1.00 67.88 254 SER A CA 1
ATOM 2047 C C . SER A 1 254 ? 27.170 -26.821 2.664 1.00 67.88 254 SER A C 1
ATOM 2049 O O . SER A 1 254 ? 27.891 -27.520 3.379 1.00 67.88 254 SER A O 1
ATOM 2051 N N . HIS A 1 255 ? 26.332 -25.917 3.187 1.00 64.31 255 HIS A N 1
ATOM 2052 C CA . HIS A 1 255 ? 26.090 -25.801 4.621 1.00 64.31 255 HIS A CA 1
ATOM 2053 C C . HIS A 1 255 ? 25.458 -27.092 5.137 1.00 64.31 255 HIS A C 1
ATOM 2055 O O . HIS A 1 255 ? 24.458 -27.572 4.606 1.00 64.31 255 HIS A O 1
ATOM 2061 N N . SER A 1 256 ? 26.035 -27.662 6.195 1.00 62.59 256 SER A N 1
ATOM 2062 C CA . SER A 1 256 ? 25.503 -28.884 6.787 1.00 62.59 256 SER A CA 1
ATOM 2063 C C . SER A 1 256 ? 24.065 -28.658 7.270 1.00 62.59 256 SER A C 1
ATOM 2065 O O . SER A 1 256 ? 23.736 -27.605 7.824 1.00 62.59 256 SER A O 1
ATOM 2067 N N . GLN A 1 257 ? 23.196 -29.661 7.090 1.00 61.38 257 GLN A N 1
ATOM 2068 C CA . GLN A 1 257 ? 21.778 -29.593 7.485 1.00 61.38 257 GLN A CA 1
ATOM 2069 C C . GLN A 1 257 ? 21.565 -29.227 8.963 1.00 61.38 257 GLN A C 1
ATOM 2071 O O . GLN A 1 257 ? 20.501 -28.739 9.337 1.00 61.38 257 GLN A O 1
ATOM 2076 N N . HIS A 1 258 ? 22.600 -29.400 9.787 1.00 59.12 258 HIS A N 1
ATOM 2077 C CA . HIS A 1 258 ? 22.651 -28.933 11.165 1.00 59.12 258 HIS A CA 1
ATOM 2078 C C . HIS A 1 258 ? 22.370 -27.422 11.303 1.00 59.12 258 HIS A C 1
ATOM 2080 O O . HIS A 1 258 ? 21.717 -27.004 12.256 1.00 59.12 258 HIS A O 1
ATOM 2086 N N . PHE A 1 259 ? 22.817 -26.596 10.351 1.00 61.19 259 PHE A N 1
ATOM 2087 C CA . PHE A 1 259 ? 22.612 -25.143 10.388 1.00 61.19 259 PHE A CA 1
ATOM 2088 C C . PHE A 1 259 ? 21.333 -24.685 9.686 1.00 61.19 259 PHE A C 1
ATOM 2090 O O . PHE A 1 259 ? 20.790 -23.640 10.036 1.00 61.19 259 PHE A O 1
ATOM 2097 N N . LEU A 1 260 ? 20.829 -25.464 8.728 1.00 65.44 260 LEU A N 1
ATOM 2098 C CA . LEU A 1 260 ? 19.743 -25.033 7.846 1.00 65.44 260 LEU A CA 1
ATOM 2099 C C . LEU A 1 260 ? 18.337 -25.198 8.439 1.00 65.44 260 LEU A C 1
ATOM 2101 O O . LEU A 1 260 ? 17.387 -24.745 7.809 1.00 65.44 260 LEU A O 1
ATOM 2105 N N . ARG A 1 261 ? 18.186 -25.806 9.634 1.00 62.41 261 ARG A N 1
ATOM 2106 C CA . ARG A 1 261 ? 16.895 -26.014 10.342 1.00 62.41 261 ARG A CA 1
ATOM 2107 C C . ARG A 1 261 ? 15.727 -26.339 9.388 1.00 62.41 261 ARG A C 1
ATOM 2109 O O . ARG A 1 261 ? 14.617 -25.859 9.581 1.00 62.41 261 ARG A O 1
ATOM 2116 N N . SER A 1 262 ? 15.990 -27.131 8.346 1.00 61.66 262 SER A N 1
ATOM 2117 C CA . SER A 1 262 ? 15.026 -27.426 7.275 1.00 61.66 262 SER A CA 1
ATOM 2118 C C . SER A 1 262 ? 14.055 -28.543 7.647 1.00 61.66 262 SER A C 1
ATOM 2120 O O . SER A 1 262 ? 13.247 -28.953 6.822 1.00 61.66 262 SER A O 1
ATOM 2122 N N . SER A 1 263 ? 14.148 -29.077 8.867 1.00 65.31 263 SER A N 1
ATOM 2123 C CA . SER A 1 263 ? 13.136 -29.982 9.384 1.00 65.31 263 SER A CA 1
ATOM 2124 C C . SER A 1 263 ? 11.907 -29.182 9.794 1.00 65.31 263 SER A C 1
ATOM 2126 O O . SER A 1 263 ? 12.004 -28.198 10.532 1.00 65.31 263 SER A O 1
ATOM 2128 N N . ASP A 1 264 ? 10.742 -29.633 9.332 1.00 67.50 264 ASP A N 1
ATOM 2129 C CA . ASP A 1 264 ? 9.464 -29.089 9.766 1.00 67.50 264 ASP A CA 1
ATOM 2130 C C . ASP A 1 264 ? 9.397 -29.053 11.295 1.00 67.50 264 ASP A C 1
ATOM 2132 O O . ASP A 1 264 ? 9.821 -29.979 12.001 1.00 67.50 264 ASP A O 1
ATOM 2136 N N . ARG A 1 265 ? 8.877 -27.943 11.822 1.00 65.94 265 ARG A N 1
ATOM 2137 C CA . ARG A 1 265 ? 8.710 -27.731 13.258 1.00 65.94 265 ARG A CA 1
ATOM 2138 C C . ARG A 1 265 ? 7.820 -28.839 13.826 1.00 65.94 265 ARG A C 1
ATOM 2140 O O . ARG A 1 265 ? 6.615 -28.828 13.617 1.00 65.94 265 ARG A O 1
ATOM 2147 N N . LYS A 1 266 ? 8.408 -29.760 14.592 1.00 69.44 266 LYS A N 1
ATOM 2148 C CA . LYS A 1 266 ? 7.694 -30.910 15.182 1.00 69.44 266 LYS A CA 1
ATOM 2149 C C . LYS A 1 266 ? 6.699 -30.518 16.284 1.00 69.44 266 LYS A C 1
ATOM 2151 O O . LYS A 1 266 ? 5.749 -31.249 16.541 1.00 69.44 266 LYS A O 1
ATOM 2156 N N . ASP A 1 267 ? 6.873 -29.339 16.883 1.00 74.62 267 ASP A N 1
ATOM 2157 C CA . ASP A 1 267 ? 6.079 -28.890 18.028 1.00 74.62 267 ASP A CA 1
ATOM 2158 C C . ASP A 1 267 ? 4.988 -27.890 17.611 1.00 74.62 267 ASP A C 1
ATOM 2160 O O . ASP A 1 267 ? 5.167 -26.664 17.697 1.00 74.62 267 ASP A O 1
ATOM 2164 N N . TYR A 1 268 ? 3.836 -28.415 17.188 1.00 76.69 268 TYR A N 1
ATOM 2165 C CA . TYR A 1 268 ? 2.598 -27.646 17.052 1.00 76.69 268 TYR A CA 1
ATOM 2166 C C . TYR A 1 268 ? 1.836 -27.667 18.382 1.00 76.69 268 TYR A C 1
ATOM 2168 O O . TYR A 1 268 ? 1.266 -28.681 18.774 1.00 76.69 268 TYR A O 1
ATOM 2176 N N . ARG A 1 269 ? 1.806 -26.537 19.098 1.00 74.06 269 ARG A N 1
ATOM 2177 C CA . ARG A 1 269 ? 0.970 -26.389 20.301 1.00 74.06 269 ARG A CA 1
ATOM 2178 C C . ARG A 1 269 ? -0.417 -25.891 19.900 1.00 74.06 269 ARG A C 1
ATOM 2180 O O . ARG A 1 269 ? -0.546 -24.764 19.424 1.00 74.06 269 ARG A O 1
ATOM 2187 N N . GLN A 1 270 ? -1.452 -26.698 20.124 1.00 75.94 270 GLN A N 1
ATOM 2188 C CA . GLN A 1 270 ? -2.842 -26.244 20.022 1.00 75.94 270 GLN A CA 1
ATOM 2189 C C . GLN A 1 270 ? -3.206 -25.406 21.254 1.00 75.94 270 GLN A C 1
ATOM 2191 O O . GLN A 1 270 ? -3.700 -25.914 22.252 1.00 75.94 270 GLN A O 1
ATOM 2196 N N . ILE A 1 271 ? -2.943 -24.102 21.173 1.00 77.25 271 ILE A N 1
ATOM 2197 C CA . ILE A 1 271 ? -3.174 -23.138 22.263 1.00 77.25 271 ILE A CA 1
ATOM 2198 C C . ILE A 1 271 ? -4.657 -22.873 22.578 1.00 77.25 271 ILE A C 1
ATOM 2200 O O . ILE A 1 271 ? -4.955 -22.359 23.648 1.00 77.25 271 ILE A O 1
ATOM 2204 N N . ASN A 1 272 ? -5.576 -23.235 21.677 1.00 77.19 272 ASN A N 1
ATOM 2205 C CA . ASN A 1 272 ? -7.014 -22.952 21.797 1.00 77.19 272 ASN A CA 1
ATOM 2206 C C . ASN A 1 272 ? -7.866 -24.218 22.004 1.00 77.19 272 ASN A C 1
ATOM 2208 O O . ASN A 1 272 ? -9.048 -24.226 21.657 1.00 77.19 272 ASN A O 1
ATOM 2212 N N . ASN A 1 273 ? -7.285 -25.307 22.517 1.00 82.75 273 ASN A N 1
ATOM 2213 C CA . ASN A 1 273 ? -8.083 -26.472 22.883 1.00 82.75 273 ASN A CA 1
ATOM 2214 C C . ASN A 1 273 ? -8.840 -26.176 24.186 1.00 82.75 273 ASN A C 1
ATOM 2216 O O . ASN A 1 273 ? -8.222 -25.987 25.223 1.00 82.75 273 ASN A O 1
ATOM 2220 N N . VAL A 1 274 ? -10.168 -26.099 24.104 1.00 82.25 274 VAL A N 1
ATOM 2221 C CA . VAL A 1 274 ? -11.074 -25.825 25.236 1.00 82.25 274 VAL A CA 1
ATOM 2222 C C . VAL A 1 274 ? -11.913 -27.052 25.607 1.00 82.25 274 VAL A C 1
ATOM 2224 O O . VAL A 1 274 ? -12.940 -26.934 26.274 1.00 82.25 274 VAL A O 1
ATOM 2227 N N . GLN A 1 275 ? -11.530 -28.239 25.120 1.00 83.06 275 GLN A N 1
ATOM 2228 C CA . GLN A 1 275 ? -12.291 -29.472 25.335 1.00 83.06 275 GLN A CA 1
ATOM 2229 C C . GLN A 1 275 ? -12.273 -29.957 26.787 1.00 83.06 275 GLN A C 1
ATOM 2231 O O . GLN A 1 275 ? -13.219 -30.606 27.221 1.00 83.06 275 GLN A O 1
ATOM 2236 N N . ASP A 1 276 ? -11.214 -29.636 27.517 1.00 81.62 276 ASP A N 1
ATOM 2237 C CA . ASP A 1 276 ? -10.973 -29.991 28.912 1.00 81.62 276 ASP A CA 1
ATOM 2238 C C . ASP A 1 276 ? -11.645 -29.037 29.913 1.00 81.62 276 ASP A C 1
ATOM 2240 O O . ASP A 1 276 ? -11.700 -29.340 31.105 1.00 81.62 276 ASP A O 1
ATOM 2244 N N . ILE A 1 277 ? -12.198 -27.912 29.449 1.00 80.56 277 ILE A N 1
ATOM 2245 C CA . ILE A 1 277 ? -12.831 -26.914 30.313 1.00 80.56 277 ILE A CA 1
ATOM 2246 C C . ILE A 1 277 ? -14.352 -27.108 30.312 1.00 80.56 277 ILE A C 1
ATOM 2248 O O . ILE A 1 277 ? -15.062 -26.758 29.361 1.00 80.56 277 ILE A O 1
ATOM 2252 N N . GLU A 1 278 ? -14.871 -27.656 31.413 1.00 78.81 278 GLU A N 1
ATOM 2253 C CA . GLU A 1 278 ? -16.309 -27.838 31.618 1.00 78.81 278 GLU A CA 1
ATOM 2254 C C . GLU A 1 278 ? -17.037 -26.483 31.543 1.00 78.81 278 GLU A C 1
ATOM 2256 O O . GLU A 1 278 ? -16.633 -25.500 32.161 1.00 78.81 278 GLU A O 1
ATOM 2261 N N . GLY A 1 279 ? -18.115 -26.403 30.757 1.00 78.81 279 GLY A N 1
ATOM 2262 C CA . GLY A 1 279 ? -18.895 -25.168 30.613 1.00 78.81 279 GLY A CA 1
ATOM 2263 C C . GLY A 1 279 ? -18.458 -24.232 29.478 1.00 78.81 279 GLY A C 1
ATOM 2264 O O . GLY A 1 279 ? -19.233 -23.351 29.120 1.00 78.81 279 GLY A O 1
ATOM 2265 N N . VAL A 1 280 ? -17.301 -24.437 28.840 1.00 83.00 280 VAL A N 1
ATOM 2266 C CA . VAL A 1 280 ? -16.821 -23.546 27.757 1.00 83.00 280 VAL A CA 1
ATOM 2267 C C . VAL A 1 280 ? -17.336 -23.955 26.372 1.00 83.00 280 VAL A C 1
ATOM 2269 O O . VAL A 1 280 ? -17.448 -23.121 25.473 1.00 83.00 280 VAL A O 1
ATOM 2272 N N . GLN A 1 281 ? -17.713 -25.222 26.191 1.00 85.31 281 GLN A N 1
ATOM 2273 C CA . GLN A 1 281 ? -18.234 -25.707 24.913 1.00 85.31 281 GLN A CA 1
ATOM 2274 C C . GLN A 1 281 ? -19.601 -25.105 24.560 1.00 85.31 281 GLN A C 1
ATOM 2276 O O . GLN A 1 281 ? -20.455 -24.878 25.419 1.00 85.31 281 GLN A O 1
ATOM 2281 N N . ALA A 1 282 ? -19.843 -24.895 23.266 1.00 80.31 282 ALA A N 1
ATOM 2282 C CA . ALA A 1 282 ? -21.140 -24.449 22.772 1.00 80.31 282 ALA A CA 1
ATOM 2283 C C . ALA A 1 282 ? -22.244 -25.450 23.173 1.00 80.31 282 ALA A C 1
ATOM 2285 O O . ALA A 1 282 ? -22.178 -26.627 22.833 1.00 80.31 282 ALA A O 1
ATOM 2286 N N . GLY A 1 283 ? -23.257 -24.980 23.909 1.00 79.19 283 GLY A N 1
ATOM 2287 C CA . GLY A 1 283 ? -24.367 -25.814 24.400 1.00 79.19 283 GLY A CA 1
ATOM 2288 C C . GLY A 1 283 ? -24.181 -26.405 25.804 1.00 79.19 283 GLY A C 1
ATOM 2289 O O . GLY A 1 283 ? -25.098 -27.044 26.311 1.00 79.19 283 GLY A O 1
ATOM 2290 N N . SER A 1 284 ? -23.052 -26.145 26.469 1.00 81.69 284 SER A N 1
ATOM 2291 C CA . SER A 1 284 ? -22.784 -26.567 27.855 1.00 81.69 284 SER A CA 1
ATOM 2292 C C . SER A 1 284 ? -23.702 -25.908 28.903 1.00 81.69 284 SER A C 1
ATOM 2294 O O . SER A 1 284 ? -23.883 -26.431 30.006 1.00 81.69 284 SER A O 1
ATOM 2296 N N . LEU A 1 285 ? -24.284 -24.747 28.576 1.00 80.81 285 LEU A N 1
ATOM 2297 C CA . LEU A 1 285 ? -25.127 -23.965 29.474 1.00 80.81 285 LEU A CA 1
ATOM 2298 C C . LEU A 1 285 ? -26.459 -24.688 29.725 1.00 80.81 285 LEU A C 1
ATOM 2300 O O . LEU A 1 285 ? -27.364 -24.667 28.887 1.00 80.81 285 LEU A O 1
ATOM 2304 N N . LYS A 1 286 ? -26.612 -25.276 30.916 1.00 77.75 286 LYS A N 1
ATOM 2305 C CA . LYS A 1 286 ? -27.881 -25.858 31.377 1.00 77.75 286 LYS A CA 1
ATOM 2306 C C . LYS A 1 286 ? -28.908 -24.746 31.620 1.00 77.75 286 LYS A C 1
ATOM 2308 O O . LYS A 1 286 ? -28.896 -24.090 32.658 1.00 77.75 286 LYS A O 1
ATOM 2313 N N . LYS A 1 287 ? -29.804 -24.527 30.656 1.00 79.94 287 LYS A N 1
ATOM 2314 C CA . LYS A 1 287 ? -30.917 -23.574 30.775 1.00 79.94 287 LYS A CA 1
ATOM 2315 C C . LYS A 1 287 ? -32.087 -24.229 31.519 1.00 79.94 287 LYS A C 1
ATOM 2317 O O . LYS A 1 287 ? -32.864 -24.967 30.922 1.00 79.94 287 LYS A O 1
ATOM 2322 N N . GLY A 1 288 ? -32.214 -23.937 32.812 1.00 77.31 288 GLY A N 1
ATOM 2323 C CA . GLY A 1 288 ? -33.371 -24.314 33.632 1.00 77.31 288 GLY A CA 1
ATOM 2324 C C . GLY A 1 288 ? -33.188 -25.562 34.503 1.00 77.31 288 GLY A C 1
ATOM 2325 O O . GLY A 1 288 ? -32.180 -26.266 34.445 1.00 77.31 288 GLY A O 1
ATOM 2326 N N . ILE A 1 289 ? -34.186 -25.817 35.354 1.00 76.31 289 ILE A N 1
ATOM 2327 C CA . ILE A 1 289 ? -34.211 -26.954 36.280 1.00 76.31 289 ILE A CA 1
ATOM 2328 C C . ILE A 1 289 ? -34.577 -28.218 35.494 1.00 76.31 289 ILE A C 1
ATOM 2330 O O . ILE A 1 289 ? -35.718 -28.388 35.070 1.00 76.31 289 ILE A O 1
ATOM 2334 N N . VAL A 1 290 ? -33.623 -29.137 35.329 1.00 67.75 290 VAL A N 1
ATOM 2335 C CA . VAL A 1 290 ? -33.889 -30.461 34.749 1.00 67.75 290 VAL A CA 1
ATOM 2336 C C . VAL A 1 290 ? -34.503 -31.350 35.830 1.00 67.75 290 VAL A C 1
ATOM 2338 O O . VAL A 1 290 ? -33.802 -31.913 36.671 1.00 67.75 290 VAL A O 1
ATOM 2341 N N . SER A 1 291 ? -35.831 -31.456 35.843 1.00 68.38 291 SER A N 1
ATOM 2342 C CA . SER A 1 291 ? -36.533 -32.358 36.757 1.00 68.38 291 SER A CA 1
ATOM 2343 C C . SER A 1 291 ? -36.494 -33.791 36.212 1.00 68.38 291 SER A C 1
ATOM 2345 O O . SER A 1 291 ? -36.836 -34.028 35.057 1.00 68.38 291 SER A O 1
ATOM 2347 N N . LYS A 1 292 ? -36.134 -34.770 37.051 1.00 63.97 292 LYS A N 1
ATOM 2348 C CA . LYS A 1 292 ? -36.271 -36.206 36.731 1.00 63.97 292 LYS A CA 1
ATOM 2349 C C . LYS A 1 292 ? -37.711 -36.720 36.885 1.00 63.97 292 LYS A C 1
ATOM 2351 O O . LYS A 1 292 ? -37.925 -37.929 36.881 1.00 63.97 292 LYS A O 1
ATOM 2356 N N . ARG A 1 293 ? -38.697 -35.837 37.089 1.00 58.72 293 ARG A N 1
ATOM 2357 C CA . ARG A 1 293 ? -40.093 -36.232 37.315 1.00 58.72 293 ARG A CA 1
ATOM 2358 C C . ARG A 1 293 ? -40.722 -36.621 35.980 1.00 58.72 293 ARG A C 1
ATOM 2360 O O . ARG A 1 293 ? -41.358 -35.809 35.321 1.00 58.72 293 ARG A O 1
ATOM 2367 N N . TYR A 1 294 ? -40.498 -37.864 35.578 1.00 58.03 294 TYR A N 1
ATOM 2368 C CA . TYR A 1 294 ? -41.201 -38.492 34.470 1.00 58.03 294 TYR A CA 1
ATOM 2369 C C . TYR A 1 294 ? -42.384 -39.265 35.054 1.00 58.03 294 TYR A C 1
ATOM 2371 O O . TYR A 1 294 ? -42.292 -40.450 35.352 1.00 58.03 294 TYR A O 1
ATOM 2379 N N . THR A 1 295 ? -43.493 -38.575 35.294 1.00 58.44 295 THR A N 1
ATOM 2380 C CA . THR A 1 295 ? -44.782 -39.233 35.527 1.00 58.44 295 THR A CA 1
ATOM 2381 C C . THR A 1 295 ? -45.638 -38.946 34.311 1.00 58.44 295 THR A C 1
ATOM 2383 O O . THR A 1 295 ? -45.907 -37.779 34.026 1.00 58.44 295 THR A O 1
ATOM 2386 N N . ASN A 1 296 ? -46.025 -39.992 33.577 1.00 62.38 296 ASN A N 1
ATOM 2387 C CA . ASN A 1 296 ? -46.999 -39.879 32.497 1.00 62.38 296 ASN A CA 1
ATOM 2388 C C . ASN A 1 296 ? -48.249 -39.158 33.047 1.00 62.38 296 ASN A C 1
ATOM 2390 O O . ASN A 1 296 ? -48.845 -39.668 33.995 1.00 62.38 296 ASN A O 1
ATOM 2394 N N . PRO A 1 297 ? -48.654 -37.993 32.510 1.00 65.25 297 PRO A N 1
ATOM 2395 C CA . PRO A 1 297 ? -49.785 -37.235 33.047 1.00 65.25 297 PRO A CA 1
ATOM 2396 C C . PRO A 1 297 ? -51.123 -37.980 32.921 1.00 65.25 297 PRO A C 1
ATOM 2398 O O . PRO A 1 297 ? -52.048 -37.683 33.668 1.00 65.25 297 PRO A O 1
ATOM 2401 N N . LEU A 1 298 ? -51.219 -38.966 32.021 1.00 72.81 298 LEU A N 1
ATOM 2402 C CA . LEU A 1 298 ? -52.396 -39.829 31.866 1.00 72.81 298 LEU A CA 1
ATOM 2403 C C . LEU A 1 298 ? -52.412 -41.008 32.857 1.00 72.81 298 LEU A C 1
ATOM 2405 O O . LEU A 1 298 ? -53.460 -41.605 33.074 1.00 72.81 298 LEU A O 1
ATOM 2409 N N . MET A 1 299 ? -51.267 -41.340 33.465 1.00 67.19 299 MET A N 1
ATOM 2410 C CA . MET A 1 299 ? -51.114 -42.394 34.477 1.00 67.19 299 MET A CA 1
ATOM 2411 C C . MET A 1 299 ? -49.984 -42.028 35.454 1.00 67.19 299 MET A C 1
ATOM 2413 O O . MET A 1 299 ? -48.851 -42.506 35.308 1.00 67.19 299 MET A O 1
ATOM 2417 N N . PRO A 1 300 ? -50.242 -41.161 36.447 1.00 66.12 300 PRO A N 1
ATOM 2418 C CA . PRO A 1 300 ? -49.208 -40.770 37.387 1.00 66.12 300 PRO A CA 1
ATOM 2419 C C . PRO A 1 300 ? -48.891 -41.928 38.344 1.00 66.12 300 PRO A C 1
ATOM 2421 O O . PRO A 1 300 ? -49.666 -42.262 39.236 1.00 66.12 300 PRO A O 1
ATOM 2424 N N . ALA A 1 301 ? -47.717 -42.536 38.175 1.00 65.94 301 ALA A N 1
ATOM 2425 C CA . ALA A 1 301 ? -47.164 -43.482 39.138 1.00 65.94 301 ALA A CA 1
ATOM 2426 C C . ALA A 1 301 ? -46.504 -42.703 40.288 1.00 65.94 301 ALA A C 1
ATOM 2428 O O . ALA A 1 301 ? -45.303 -42.428 40.269 1.00 65.94 301 ALA A O 1
ATOM 2429 N N . TYR A 1 302 ? -47.300 -42.287 41.274 1.00 65.50 302 TYR A N 1
ATOM 2430 C CA . TYR A 1 302 ? -46.773 -41.642 42.474 1.00 65.50 302 TYR A CA 1
ATOM 2431 C C . TYR A 1 302 ? -46.029 -42.664 43.334 1.00 65.50 302 TYR A C 1
ATOM 2433 O O . TYR A 1 302 ? -46.616 -43.610 43.857 1.00 65.50 302 TYR A O 1
ATOM 2441 N N . GLN A 1 303 ? -44.730 -42.456 43.524 1.00 64.12 303 GLN A N 1
ATOM 2442 C CA . GLN A 1 303 ? -43.986 -43.165 44.553 1.00 64.12 303 GLN A CA 1
ATOM 2443 C C . GLN A 1 303 ? -44.298 -42.513 45.902 1.00 64.12 303 GLN A C 1
ATOM 2445 O O . GLN A 1 303 ? -43.899 -41.372 46.139 1.00 64.12 303 GLN A O 1
ATOM 2450 N N . MET A 1 304 ? -45.025 -43.216 46.777 1.00 67.06 304 MET A N 1
ATOM 2451 C CA . MET A 1 304 ? -45.274 -42.707 48.126 1.00 67.06 304 MET A CA 1
ATOM 2452 C C . MET A 1 304 ? -43.940 -42.523 48.869 1.00 67.06 304 MET A C 1
ATOM 2454 O O . MET A 1 304 ? -43.113 -43.446 48.868 1.00 67.06 304 MET A O 1
ATOM 2458 N N . PRO A 1 305 ? -43.712 -41.354 49.496 1.00 61.66 305 PRO A N 1
ATOM 2459 C CA . PRO A 1 305 ? -42.528 -41.134 50.317 1.00 61.66 305 PRO A CA 1
ATOM 2460 C C . PRO A 1 305 ? -42.460 -42.204 51.418 1.00 61.66 305 PRO A C 1
ATOM 2462 O O . PRO A 1 305 ? -43.462 -42.499 52.062 1.00 61.66 305 PRO A O 1
ATOM 2465 N N . GLY A 1 306 ? -41.290 -42.831 51.574 1.00 64.06 306 GLY A N 1
ATOM 2466 C CA . GLY A 1 306 ? -41.047 -43.927 52.523 1.00 64.06 306 GLY A CA 1
ATOM 2467 C C . GLY A 1 306 ? -41.201 -45.349 51.960 1.00 64.06 306 GLY A C 1
ATOM 2468 O O . GLY A 1 306 ? -40.580 -46.268 52.482 1.00 64.06 306 GLY A O 1
ATOM 2469 N N . ASN A 1 307 ? -41.920 -45.568 50.849 1.00 67.56 307 ASN A N 1
ATOM 2470 C CA . ASN A 1 307 ? -42.198 -46.935 50.367 1.00 67.56 307 ASN A CA 1
ATOM 2471 C C . ASN A 1 307 ? -40.952 -47.682 49.835 1.00 67.56 307 ASN A C 1
ATOM 2473 O O . ASN A 1 307 ? -40.855 -48.901 49.932 1.00 67.56 307 ASN A O 1
ATOM 2477 N N . ALA A 1 308 ? -39.965 -46.963 49.289 1.00 64.06 308 ALA A N 1
ATOM 2478 C CA . ALA A 1 308 ? -38.718 -47.578 48.812 1.00 64.06 308 ALA A CA 1
ATOM 2479 C C . ALA A 1 308 ? -37.678 -47.824 49.916 1.00 64.06 308 ALA A C 1
ATOM 2481 O O . ALA A 1 308 ? -36.735 -48.583 49.703 1.00 64.06 308 ALA A O 1
ATOM 2482 N N . GLU A 1 309 ? -37.837 -47.195 51.080 1.00 63.25 309 GLU A N 1
ATOM 2483 C CA . GLU A 1 309 ? -36.898 -47.321 52.198 1.00 63.25 309 GLU A CA 1
ATOM 2484 C C . GLU A 1 309 ? -37.173 -48.592 53.016 1.00 63.25 309 GLU A C 1
ATOM 2486 O O . GLU A 1 309 ? -36.236 -49.214 53.509 1.00 63.25 309 GLU A O 1
ATOM 2491 N N . ILE A 1 310 ? -38.434 -49.048 53.057 1.00 60.62 310 ILE A N 1
ATOM 2492 C CA . ILE A 1 310 ? -38.882 -50.243 53.801 1.00 60.62 310 ILE A CA 1
ATOM 2493 C C . ILE A 1 310 ? -38.213 -51.535 53.296 1.00 60.62 310 ILE A C 1
ATOM 2495 O O . ILE A 1 310 ? -37.956 -52.444 54.080 1.00 60.62 310 ILE A O 1
ATOM 2499 N N . TYR A 1 311 ? -37.884 -51.614 52.002 1.00 57.50 311 TYR A N 1
ATOM 2500 C CA . TYR A 1 311 ? -37.268 -52.802 51.392 1.00 57.50 311 TYR A CA 1
ATOM 2501 C C . TYR A 1 311 ? -35.769 -52.650 51.113 1.00 57.50 311 TYR A C 1
ATOM 2503 O O . TYR A 1 311 ? -35.144 -53.568 50.577 1.00 57.50 311 TYR A O 1
ATOM 2511 N N . SER A 1 312 ? -35.158 -51.511 51.462 1.00 57.97 312 SER A N 1
ATOM 2512 C CA . SER A 1 312 ? -33.717 -51.336 51.295 1.00 57.97 312 SER A CA 1
ATOM 2513 C C . SER A 1 312 ? -32.995 -51.973 52.487 1.00 57.97 312 SER A C 1
ATOM 2515 O O . SER A 1 312 ? -32.771 -51.352 53.519 1.00 57.97 312 SER A O 1
ATOM 2517 N N . THR A 1 313 ? -32.623 -53.243 52.351 1.00 55.62 313 THR A N 1
ATOM 2518 C CA . THR A 1 313 ? -31.908 -54.034 53.372 1.00 55.62 313 THR A CA 1
ATOM 2519 C C . THR A 1 313 ? -30.460 -53.588 53.613 1.00 55.62 313 THR A C 1
ATOM 2521 O O . THR A 1 313 ? -29.709 -54.273 54.301 1.00 55.62 313 THR A O 1
ATOM 2524 N N . GLN A 1 314 ? -30.037 -52.452 53.053 1.00 58.91 314 GLN A N 1
ATOM 2525 C CA . GLN A 1 314 ? -28.684 -51.923 53.188 1.00 58.91 314 GLN A CA 1
ATOM 2526 C C . GLN A 1 314 ? -28.745 -50.405 53.412 1.00 58.91 314 GLN A C 1
ATOM 2528 O O . GLN A 1 314 ? -29.167 -49.684 52.499 1.00 58.91 314 GLN A O 1
ATOM 2533 N N . PRO A 1 315 ? -28.317 -49.887 54.580 1.00 55.22 315 PRO A N 1
ATOM 2534 C CA . PRO A 1 315 ? -28.280 -48.453 54.829 1.00 55.22 315 PRO A CA 1
ATOM 2535 C C . PRO A 1 315 ? -27.227 -47.812 53.918 1.00 55.22 315 PRO A C 1
ATOM 2537 O O . PRO A 1 315 ? -26.020 -47.920 54.135 1.00 55.22 315 PRO A O 1
ATOM 2540 N N . LYS A 1 316 ? -27.676 -47.136 52.858 1.00 56.59 316 LYS A N 1
ATOM 2541 C CA . LYS A 1 316 ? -26.786 -46.378 51.973 1.00 56.59 316 LYS A CA 1
ATOM 2542 C C . LYS A 1 316 ? -26.354 -45.094 52.680 1.00 56.59 316 LYS A C 1
ATOM 2544 O O . LYS A 1 316 ? -27.046 -44.083 52.630 1.00 56.59 316 LYS A O 1
ATOM 2549 N N . SER A 1 317 ? -25.189 -45.143 53.323 1.00 52.06 317 SER A N 1
ATOM 2550 C CA . SER A 1 317 ? -24.495 -43.965 53.851 1.00 52.06 317 SER A CA 1
ATOM 2551 C C . SER A 1 317 ? -24.279 -42.921 52.748 1.00 52.06 317 SER A C 1
ATOM 2553 O O . SER A 1 317 ? -23.657 -43.197 51.715 1.00 52.06 317 SER A O 1
ATOM 2555 N N . VAL A 1 318 ? -24.764 -41.701 52.997 1.00 53.94 318 VAL A N 1
ATOM 2556 C CA . VAL A 1 318 ? -24.682 -40.530 52.102 1.00 53.94 318 VAL A CA 1
ATOM 2557 C C . VAL A 1 318 ? -23.226 -40.099 51.840 1.00 53.94 318 VAL A C 1
ATOM 2559 O O . VAL A 1 318 ? -22.948 -39.425 50.852 1.00 53.94 318 VAL A O 1
ATOM 2562 N N . PHE A 1 319 ? -22.277 -40.560 52.661 1.00 48.00 319 PHE A N 1
ATOM 2563 C CA . PHE A 1 319 ? -20.861 -40.180 52.605 1.00 48.00 319 PHE A CA 1
ATOM 2564 C C . PHE A 1 319 ? -19.980 -41.077 51.719 1.00 48.00 319 PHE A C 1
ATO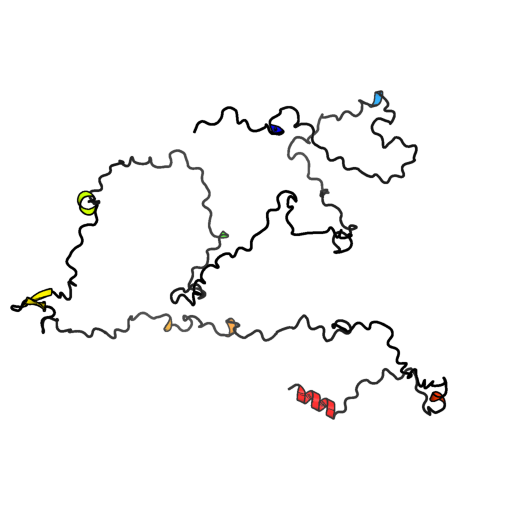M 2566 O O . PHE A 1 319 ? -18.802 -40.791 51.534 1.00 48.00 319 PHE A O 1
ATOM 2573 N N . SER A 1 320 ? -20.521 -42.146 51.131 1.00 51.44 320 SER A N 1
ATOM 2574 C CA . SER A 1 320 ? -19.719 -43.140 50.390 1.00 51.44 320 SER A CA 1
ATOM 2575 C C . SER A 1 320 ? -19.461 -42.812 48.909 1.00 51.44 320 SER A C 1
ATOM 2577 O O . SER A 1 320 ? -18.760 -43.557 48.226 1.00 51.44 320 SER A O 1
ATOM 2579 N N . LYS A 1 321 ? -19.984 -41.698 48.378 1.00 50.34 321 LYS A N 1
ATOM 2580 C CA . LYS A 1 321 ? -19.969 -41.433 46.924 1.00 50.34 321 LYS A CA 1
ATOM 2581 C C . LYS A 1 321 ? -18.631 -40.985 46.323 1.00 50.34 321 LYS A C 1
ATOM 2583 O O . LYS A 1 321 ? -18.541 -40.930 45.103 1.00 50.34 321 LYS A O 1
ATOM 2588 N N . ASN A 1 322 ? -17.595 -40.734 47.124 1.00 48.19 322 ASN A N 1
ATOM 2589 C CA . ASN A 1 322 ? -16.325 -40.192 46.613 1.00 48.19 322 ASN A CA 1
ATOM 2590 C C . ASN A 1 322 ? -15.153 -41.189 46.604 1.00 48.19 322 ASN A C 1
ATOM 2592 O O . ASN A 1 322 ? -14.027 -40.792 46.329 1.00 48.19 322 ASN A O 1
ATOM 2596 N N . ALA A 1 323 ? -15.390 -42.479 46.865 1.00 46.47 323 ALA A N 1
ATOM 2597 C CA . ALA A 1 323 ? -14.329 -43.491 46.905 1.00 46.47 323 ALA A CA 1
ATOM 2598 C C . ALA A 1 323 ? -14.334 -44.465 45.711 1.00 46.47 323 ALA A C 1
ATOM 2600 O O . ALA A 1 323 ? -13.844 -45.583 45.831 1.00 46.47 323 ALA A O 1
ATOM 2601 N N . SER A 1 324 ? -14.831 -44.061 44.538 1.00 45.72 324 SER A N 1
ATOM 2602 C CA . SER A 1 324 ? -14.525 -44.766 43.285 1.00 45.72 324 SER A CA 1
ATOM 2603 C C . SER A 1 324 ? -13.307 -44.136 42.606 1.00 45.72 324 SER A C 1
ATOM 2605 O O . SER A 1 324 ? -13.375 -43.688 41.461 1.00 45.72 324 SER A O 1
ATOM 2607 N N . ASN A 1 325 ? -12.183 -44.091 43.326 1.00 47.06 325 ASN A N 1
ATOM 2608 C CA . ASN A 1 325 ? -10.884 -44.010 42.671 1.00 47.06 325 ASN A CA 1
ATOM 2609 C C . ASN A 1 325 ? -10.672 -45.341 41.952 1.00 47.06 325 ASN A C 1
ATOM 2611 O O . ASN A 1 325 ? -10.732 -46.409 42.557 1.00 47.06 325 ASN A O 1
ATOM 2615 N N . GLN A 1 326 ? -10.492 -45.246 40.640 1.00 53.81 326 GLN A N 1
ATOM 2616 C CA . GLN A 1 326 ? -10.269 -46.344 39.713 1.00 53.81 326 GLN A CA 1
ATOM 2617 C C . GLN A 1 326 ? -9.122 -47.244 40.197 1.00 53.81 326 GLN A C 1
ATOM 2619 O O . GLN A 1 326 ? -7.945 -46.969 39.966 1.00 53.81 326 GLN A O 1
ATOM 2624 N N . MET A 1 327 ? -9.460 -48.349 40.857 1.00 51.31 327 MET A N 1
ATOM 2625 C CA . MET A 1 327 ? -8.554 -49.479 41.025 1.00 51.31 327 MET A CA 1
ATOM 2626 C C . MET A 1 327 ? -8.480 -50.191 39.672 1.00 51.31 327 MET A C 1
ATOM 2628 O O . MET A 1 327 ? -9.247 -51.112 39.405 1.00 51.31 327 MET A O 1
ATOM 2632 N N . PHE A 1 328 ? -7.595 -49.727 38.785 1.00 59.09 328 PHE A N 1
ATOM 2633 C CA . PHE A 1 328 ? -7.252 -50.485 37.583 1.00 59.09 328 PHE A CA 1
ATOM 2634 C C . PHE A 1 328 ? -6.681 -51.836 38.009 1.00 59.09 328 PHE A C 1
ATOM 2636 O O . PHE A 1 328 ? -5.744 -51.890 38.816 1.00 59.09 328 PHE A O 1
ATOM 2643 N N . THR A 1 329 ? -7.221 -52.919 37.458 1.00 71.44 329 THR A N 1
ATOM 2644 C CA . THR A 1 329 ? -6.625 -54.247 37.627 1.00 71.44 329 THR A CA 1
ATOM 2645 C C . THR A 1 329 ? -5.239 -54.262 36.973 1.00 71.44 329 THR A C 1
ATOM 2647 O O . THR A 1 329 ? -4.960 -53.483 36.059 1.00 71.44 329 THR A O 1
ATOM 2650 N N . ASN A 1 330 ? -4.335 -55.136 37.428 1.00 66.94 330 ASN A N 1
ATOM 2651 C CA . ASN A 1 330 ? -2.971 -55.199 36.879 1.00 66.94 330 ASN A CA 1
ATOM 2652 C C . ASN A 1 330 ? -2.953 -55.421 35.353 1.00 66.94 330 ASN A C 1
ATOM 2654 O O . ASN A 1 330 ? -2.077 -54.892 34.675 1.00 66.94 330 ASN A O 1
ATOM 2658 N N . ALA A 1 331 ? -3.963 -56.105 34.807 1.00 68.06 331 ALA A N 1
ATOM 2659 C CA . ALA A 1 331 ? -4.152 -56.265 33.366 1.00 68.06 331 ALA A CA 1
ATOM 2660 C C . ALA A 1 331 ? -4.403 -54.923 32.647 1.00 68.06 331 ALA A C 1
ATOM 2662 O O . ALA A 1 331 ? -3.752 -54.621 31.654 1.00 68.06 331 ALA A O 1
ATOM 2663 N N . GLN A 1 332 ? -5.261 -54.061 33.201 1.00 72.75 332 GLN A N 1
ATOM 2664 C CA . GLN A 1 332 ? -5.564 -52.746 32.621 1.00 72.75 332 GLN A CA 1
ATOM 2665 C C . GLN A 1 332 ? -4.376 -51.776 32.685 1.00 72.75 332 GLN A C 1
ATOM 2667 O O . GLN A 1 332 ? -4.255 -50.884 31.847 1.00 72.75 332 GLN A O 1
ATOM 2672 N N . LYS A 1 333 ? -3.480 -51.941 33.668 1.00 72.88 333 LYS A N 1
ATOM 2673 C CA . LYS A 1 333 ? -2.229 -51.170 33.735 1.00 72.88 333 LYS A CA 1
ATOM 2674 C C . LYS A 1 333 ? -1.236 -51.598 32.649 1.00 72.88 333 LYS A C 1
ATOM 2676 O O . LYS A 1 333 ? -0.567 -50.733 32.090 1.00 72.88 333 LYS A O 1
ATOM 2681 N N . MET A 1 334 ? -1.174 -52.893 32.331 1.00 67.88 334 MET A N 1
ATOM 2682 C CA . MET A 1 334 ? -0.303 -53.433 31.278 1.00 67.88 334 MET A CA 1
ATOM 2683 C C . MET A 1 334 ? -0.768 -53.033 29.874 1.00 67.88 334 MET A C 1
ATOM 2685 O O . MET A 1 334 ? 0.053 -52.581 29.081 1.00 67.88 334 MET A O 1
ATOM 2689 N N . ASP A 1 335 ? -2.072 -53.084 29.592 1.00 71.62 335 ASP A N 1
ATOM 2690 C CA . ASP A 1 335 ? -2.615 -52.637 28.296 1.00 71.62 335 ASP A CA 1
ATOM 2691 C C . ASP A 1 335 ? -2.348 -51.150 28.041 1.00 71.62 335 ASP A C 1
ATOM 2693 O O . ASP A 1 335 ? -1.998 -50.742 26.933 1.00 71.62 335 ASP A O 1
ATOM 2697 N N . LYS A 1 336 ? -2.440 -50.323 29.087 1.00 70.88 336 LYS A N 1
ATOM 2698 C CA . LYS A 1 336 ? -2.154 -48.891 28.975 1.00 70.88 336 LYS A CA 1
ATOM 2699 C C . LYS A 1 336 ? -0.669 -48.614 28.718 1.00 70.88 336 LYS A C 1
ATOM 2701 O O . LYS A 1 336 ? -0.351 -47.671 27.999 1.00 70.88 336 LYS A O 1
ATOM 2706 N N . PHE A 1 337 ? 0.223 -49.442 29.265 1.00 69.19 337 PHE A N 1
ATOM 2707 C CA . PHE A 1 337 ? 1.665 -49.351 29.031 1.00 69.19 337 PHE A CA 1
ATOM 2708 C C . PHE A 1 337 ? 2.043 -49.766 27.601 1.00 69.19 337 PHE A C 1
ATOM 2710 O O . PHE A 1 337 ? 2.871 -49.113 26.977 1.00 69.19 337 PHE A O 1
ATOM 2717 N N . LEU A 1 338 ? 1.386 -50.793 27.056 1.00 66.75 338 LEU A N 1
ATOM 2718 C CA . LEU A 1 338 ? 1.602 -51.253 25.680 1.00 66.75 338 LEU A CA 1
ATOM 2719 C C . LEU A 1 338 ? 1.008 -50.310 24.624 1.00 66.75 338 LEU A C 1
ATOM 2721 O O . LEU A 1 338 ? 1.494 -50.281 23.504 1.00 66.75 338 LEU A O 1
ATOM 2725 N N . SER A 1 339 ? -0.010 -49.515 24.971 1.00 64.69 339 SER A N 1
ATOM 2726 C CA . SER A 1 339 ? -0.630 -48.548 24.048 1.00 64.69 339 SER A CA 1
ATOM 2727 C C . SER A 1 339 ? 0.151 -47.238 23.842 1.00 64.69 339 SER A C 1
ATOM 2729 O O . SER A 1 339 ? -0.276 -46.398 23.052 1.00 64.69 339 SER A O 1
ATOM 2731 N N . LEU A 1 340 ? 1.245 -47.028 24.586 1.00 52.94 340 LEU A N 1
ATOM 2732 C CA . LEU A 1 340 ? 2.028 -45.781 24.603 1.00 52.94 340 LEU A CA 1
ATOM 2733 C C . LEU A 1 340 ? 3.475 -45.939 24.096 1.00 52.94 340 LEU A C 1
ATOM 2735 O O . LEU A 1 340 ? 4.241 -44.976 24.164 1.00 52.94 340 LEU A O 1
ATOM 2739 N N . GLY A 1 341 ? 3.842 -47.120 23.593 1.00 43.00 341 GLY A N 1
ATOM 2740 C CA . GLY A 1 341 ? 5.054 -47.355 22.797 1.00 43.00 341 GLY A CA 1
ATOM 2741 C C . GLY A 1 341 ? 4.677 -47.647 21.356 1.00 43.00 341 GLY A C 1
ATOM 2742 O O . GLY A 1 341 ? 5.489 -47.296 20.473 1.00 43.00 341 GLY A O 1
#

Foldseek 3Di:
DDPDPPPDDDDDPVNDPPPPPPDPPPPDPPPPPDPPPVPDPVPPPPPDDDDVVVPPVPDPDPPPDPPPPPPPDDDDPDDDDPDDDCVPPCPPPPPPDDDPPDPDDPDDDADPVDGDDDDDDDDPDDPPDPPDPDDPPDCVVPPPPDDDDDDPVPPPDPDPDPDDVPPDDPDPDDDPPPPPVVCPCVVPVVVPPDDPPPADPVWGWDWDADPVRDIDIDTDDPPPDDDPPDDPDDPPPPDPDDDLVNDQPSDPPSPPPVPVVPDDDPDDDPPPDCVPPQPPDDPSDDDDDDDPLPADPVGGPDDPPPPVVVPPPDPPDPPPPPPPPPPDDPVNVVVVVVVPD

Secondary structure (DSSP, 8-state):
-PPPTT-PPPPPTTTSTTSSS------------S---TT--TTSTTTS---GGGTTT-----TT--TTSTT-SPPPSS--------TT--TTSTTSS---------PPP--SSS----------PPP-PPP----SS--TTSTTSSPP---GGGS-PPP-PPPPTT-SPPPP---TT---TT--HHHHTT----------SSS--EEEE-TTS-EEEE-PPTT-SPP--S-SS----S-SSPPGGGSTT-STT-S-HHHH--S-------TT--TTSTTTSTT----S--------TTS-----TTTTTTT--S---TTGGG-------HHHHHHHHHTT-

Organism: NCBI:txid43138

pLDDT: mean 71.71, std 10.84, range [43.0, 92.25]

Radius of gyration: 50.23 Å; Cα contacts (8 Å, |Δi|>4): 74; chains: 1; bounding box: 95×108×126 Å

Solvent-accessible surface area (backbone atoms only — not comparable to full-atom values): 25244 Å² total; per-residue (Å²): 135,83,78,67,92,80,76,70,79,80,81,53,77,84,75,45,96,84,63,80,80,73,69,84,70,80,76,74,81,76,78,72,88,59,90,73,56,96,82,64,51,87,88,43,91,86,66,56,91,73,62,72,87,60,74,68,70,79,59,83,74,72,79,88,67,54,88,86,47,92,79,71,65,78,81,68,91,74,76,87,66,97,66,80,88,57,91,87,56,64,83,85,49,89,78,72,62,85,76,79,84,65,91,82,68,94,69,73,94,66,52,88,91,65,68,82,77,85,71,96,77,83,79,81,74,76,79,82,74,78,79,82,87,76,62,96,82,63,52,81,86,44,89,80,73,55,82,75,80,74,57,74,86,73,56,77,70,80,75,87,68,81,80,60,92,80,73,65,78,78,81,74,86,73,65,93,79,66,81,52,90,83,65,60,49,94,80,52,73,75,73,72,84,67,77,85,76,85,54,49,88,90,66,52,62,44,82,46,65,48,99,87,66,49,80,43,78,54,48,89,57,90,82,72,68,76,80,78,88,62,71,91,75,67,89,60,78,91,59,97,63,87,49,58,84,77,40,91,67,64,42,90,80,54,67,56,70,87,77,62,68,77,65,77,80,84,80,78,77,75,87,81,73,52,86,87,44,86,67,70,48,93,82,52,72,78,86,71,87,84,74,88,80,82,52,53,88,94,58,67,75,76,78,60,88,66,66,73,60,80,74,50,93,60,89,79,64,88,80,64,82,79,73,80,68,84,80,70,52,75,66,59,55,50,55,57,56,65,73,74,113

Sequence (341 aa):
MQSDPYNWPFPNRNDLMNLSTIKNQKREFIYDNRAQSTMSIEGIDGAAPKLKPYQYINKEQFCNRDDDIPGTKSRPLIRYTNRSDNQLMIDDIKGTRPQICKFQTNRQPIDPLEPIYKIPSYEQAEPYNPKFIRDSYNVTDIEGTQPSIINPRLKKQPIPLPEIEGSHSKQLHVQKDGVNSLLVKDINNDMIHKYIRNTNPIEPVYTHRDEDGKKIEIGFVEGSKTKQLHPITINKSASSTLVTQDIIGAQAGSHSQHFLRSSDRKDYRQINNVQDIEGVQAGSLKKGIVSKRYTNPLMPAYQMPGNAEIYSTQPKSVFSKNASNQMFTNAQKMDKFLSLG

Mean predicted aligned error: 25.62 Å